Protein AF-A0A2U2XBK1-F1 (afdb_monomer)

Sequence (230 aa):
MILGFAFILTAQTPSQNNIWSMTGQYYDSDDGYIYSLPTQNPNIGYDGLPASNASNAMQDANGDLLFFIVDGEIYDKEGYMIGNLSWISSPTNEVKGTSEIAIIPQPGNCSVYYIVAAGSQDFLNTNYNRKPYLAKLDLSQYSDINASRKGKLIECVSIQSILPSNATPIEGQPIRQANVYIAASKLRNDNSRLVFITTPYRLYRFKVDNNGFPQAVARFHPKLSRDSIS

Secondary structure (DSSP, 8-state):
---------------S----EETTEEE-TTT--EEEPP---TTTB---PPPSS-EEEEE-TTS-EEEEEETTEEEETTSBEEEETTTTT-TT----S-S-EEEEEPTT-TTEEEEEE---SSTT-TTS-B--EEEEEEEEEEPSS-TTSEEEEEEEEEGGGGS-TTSPP-PPBSS--TT-EEEEPPPPTTS-EEEEEEETTEEEEEEEBTTBSPSP--------------

Nearest PDB structures (foldseek):
  1yrz-assembly2_B  TM=4.096E-01  e=9.719E-01  Halalkalibacterium halodurans C-125
  2jq5-assembly1_A  TM=5.241E-01  e=2.142E+00  Rhodopseudomonas palustris
  5zqs-assembly1_B  TM=2.798E-01  e=1.927E+00  Bacillus pumilus
  8ovx-assembly1_P  TM=2.647E-01  e=1.333E+00  Saccharomyces cerevisiae
  4r7k-assembly1_D  TM=2.884E-01  e=4.719E+00  Helicobacter pylori J99

Solvent-accessible surface area (backbone atoms only — not comparable to full-atom values): 13075 Å² total; per-residue (Å²): 138,84,86,80,83,80,82,80,79,79,80,79,71,88,83,62,81,74,65,51,58,51,77,47,29,33,44,32,66,80,83,68,47,79,41,71,52,49,54,38,61,67,92,61,18,37,69,62,70,60,47,90,43,28,58,42,60,43,55,53,99,78,45,47,64,55,31,36,34,45,51,46,36,28,23,34,58,66,8,40,42,18,40,48,64,29,64,69,66,41,93,58,23,35,38,49,82,26,78,36,58,41,81,43,73,34,32,97,36,97,46,34,33,36,38,39,28,40,27,22,37,27,61,89,42,59,87,37,55,26,47,44,31,39,30,35,36,29,53,80,38,59,6,88,78,27,74,93,38,54,22,19,65,78,45,57,45,51,49,65,78,39,42,43,93,86,42,80,77,78,76,49,40,65,84,57,65,73,58,43,49,72,48,69,50,67,82,40,96,84,50,28,26,48,36,36,42,35,44,89,86,48,65,46,55,36,64,29,24,70,91,33,80,56,70,36,68,80,80,69,83,82,79,76,72,90,80,84,87,127

Structure (mmCIF, N/CA/C/O backbone):
data_AF-A0A2U2XBK1-F1
#
_entry.id   AF-A0A2U2XBK1-F1
#
loop_
_atom_site.group_PDB
_atom_site.id
_atom_site.type_symbol
_atom_site.label_atom_id
_atom_site.label_alt_id
_atom_site.label_comp_id
_atom_site.label_asym_id
_atom_site.label_entity_id
_atom_site.label_seq_id
_atom_site.pdbx_PDB_ins_code
_atom_site.Cartn_x
_atom_site.Cartn_y
_atom_site.Cartn_z
_atom_site.occupancy
_atom_site.B_iso_or_equiv
_atom_site.auth_seq_id
_atom_site.auth_comp_id
_atom_site.auth_asym_id
_atom_site.auth_atom_id
_atom_site.pdbx_PDB_model_num
ATOM 1 N N . MET A 1 1 ? -41.151 -41.152 -11.017 1.00 48.16 1 MET A N 1
ATOM 2 C CA . MET A 1 1 ? -39.822 -41.104 -10.373 1.00 48.16 1 MET A CA 1
ATOM 3 C C . MET A 1 1 ? -39.050 -39.966 -11.026 1.00 48.16 1 MET A C 1
ATOM 5 O O . MET A 1 1 ? -38.631 -40.121 -12.162 1.00 48.16 1 MET A O 1
ATOM 9 N N . ILE A 1 2 ? -38.993 -38.795 -10.387 1.00 46.47 2 ILE A N 1
ATOM 10 C CA . ILE A 1 2 ? -38.290 -37.610 -10.907 1.00 46.47 2 ILE A CA 1
ATOM 11 C C . ILE A 1 2 ? -37.029 -37.453 -10.056 1.00 46.47 2 ILE A C 1
ATOM 13 O O . ILE A 1 2 ? -37.129 -37.213 -8.855 1.00 46.47 2 ILE A O 1
ATOM 17 N N . LEU A 1 3 ? -35.861 -37.663 -10.667 1.00 54.75 3 LEU A N 1
ATOM 18 C CA . LEU A 1 3 ? -34.562 -37.411 -10.048 1.00 54.75 3 LEU A CA 1
ATOM 19 C C . LEU A 1 3 ? -34.300 -35.900 -10.092 1.00 54.75 3 LEU A C 1
ATOM 21 O O . LEU A 1 3 ? -34.049 -35.343 -11.159 1.00 54.75 3 LEU A O 1
ATOM 25 N N . GLY A 1 4 ? -34.385 -35.234 -8.943 1.00 52.59 4 GLY A N 1
ATOM 26 C CA . GLY A 1 4 ? -33.933 -33.855 -8.787 1.00 52.59 4 GLY A CA 1
ATOM 27 C C . GLY A 1 4 ? -32.429 -33.827 -8.534 1.00 52.59 4 GLY A C 1
ATOM 28 O O . GLY A 1 4 ? -31.978 -34.263 -7.477 1.00 52.59 4 GLY A O 1
ATOM 29 N N . PHE A 1 5 ? -31.656 -33.329 -9.498 1.00 56.47 5 PHE A N 1
ATOM 30 C CA . PHE A 1 5 ? -30.234 -33.036 -9.321 1.00 56.47 5 PHE A CA 1
ATOM 31 C C . PHE A 1 5 ? -30.085 -31.756 -8.488 1.00 56.47 5 PHE A C 1
ATOM 33 O O . PHE A 1 5 ? -30.454 -30.670 -8.933 1.00 56.47 5 PHE A O 1
ATOM 40 N N . ALA A 1 6 ? -29.554 -31.885 -7.274 1.00 60.12 6 ALA A N 1
ATOM 41 C CA . ALA A 1 6 ? -29.193 -30.750 -6.435 1.00 60.12 6 ALA A CA 1
ATOM 42 C C . ALA A 1 6 ? -27.797 -30.245 -6.834 1.00 60.12 6 ALA A C 1
ATOM 44 O O . ALA A 1 6 ? -26.797 -30.923 -6.605 1.00 60.12 6 ALA A O 1
ATOM 45 N N . PHE A 1 7 ? -27.727 -29.053 -7.431 1.00 52.34 7 PHE A N 1
ATOM 46 C CA . PHE A 1 7 ? -26.471 -28.328 -7.613 1.00 52.34 7 PHE A CA 1
ATOM 47 C C . PHE A 1 7 ? -26.034 -27.748 -6.265 1.00 52.34 7 PHE A C 1
ATOM 49 O O . PHE A 1 7 ? -26.643 -26.811 -5.750 1.00 52.34 7 PHE A O 1
ATOM 56 N N . ILE A 1 8 ? -24.977 -28.312 -5.683 1.00 56.16 8 ILE A N 1
ATOM 57 C CA . ILE A 1 8 ? -24.306 -27.727 -4.523 1.00 56.16 8 ILE A CA 1
ATOM 58 C C . ILE A 1 8 ? -23.401 -26.609 -5.050 1.00 56.16 8 ILE A C 1
ATOM 60 O O . ILE A 1 8 ? -22.337 -26.878 -5.602 1.00 56.16 8 ILE A O 1
ATOM 64 N N . LEU A 1 9 ? -23.825 -25.350 -4.901 1.00 47.62 9 LEU A N 1
ATOM 65 C CA . LEU A 1 9 ? -22.930 -24.204 -5.058 1.00 47.62 9 LEU A CA 1
ATOM 66 C C . LEU A 1 9 ? -21.976 -24.171 -3.862 1.00 47.62 9 LEU A C 1
ATOM 68 O O . LEU A 1 9 ? -22.356 -23.785 -2.756 1.00 47.62 9 LEU A O 1
ATOM 72 N N . THR A 1 10 ? -20.724 -24.560 -4.077 1.00 49.97 10 THR A N 1
ATOM 73 C CA . THR A 1 10 ? -19.652 -24.283 -3.123 1.00 49.97 10 THR A CA 1
ATOM 74 C C . THR A 1 10 ? -19.326 -22.797 -3.196 1.00 49.97 10 THR A C 1
ATOM 76 O O . THR A 1 10 ? -18.583 -22.355 -4.070 1.00 49.97 10 THR A O 1
ATOM 79 N N . ALA A 1 11 ? -19.903 -22.009 -2.290 1.00 46.59 11 ALA A N 1
ATOM 80 C CA . ALA A 1 11 ? -19.457 -20.644 -2.061 1.00 46.59 11 ALA A CA 1
ATOM 81 C C . ALA A 1 11 ? -18.040 -20.704 -1.474 1.00 46.59 11 ALA A C 1
ATOM 83 O O . ALA A 1 11 ? -17.863 -20.936 -0.277 1.00 46.59 11 ALA A O 1
ATOM 84 N N . GLN A 1 12 ? -17.024 -20.536 -2.319 1.00 49.00 12 GLN A N 1
ATOM 85 C CA . GLN A 1 12 ? -15.672 -20.276 -1.846 1.00 49.00 12 GLN A CA 1
ATOM 86 C C . GLN A 1 12 ? -15.697 -18.912 -1.163 1.00 49.00 12 GLN A C 1
ATOM 88 O O . GLN A 1 12 ? -15.784 -17.873 -1.809 1.00 49.00 12 GLN A O 1
ATOM 93 N N . THR A 1 13 ? -15.708 -18.900 0.166 1.00 46.88 13 THR A N 1
ATOM 94 C CA . THR A 1 13 ? -15.497 -17.663 0.911 1.00 46.88 13 THR A CA 1
ATOM 95 C C . THR A 1 13 ? -14.010 -17.323 0.803 1.00 46.88 13 THR A C 1
ATOM 97 O O . THR A 1 13 ? -13.212 -18.102 1.335 1.00 46.88 13 THR A O 1
ATOM 100 N N . PRO A 1 14 ? -13.599 -16.207 0.172 1.00 54.84 14 PRO A N 1
ATOM 101 C CA . PRO A 1 14 ? -12.199 -15.800 0.172 1.00 54.84 14 PRO A CA 1
ATOM 102 C C . PRO A 1 14 ? -11.839 -15.385 1.604 1.00 54.84 14 PRO A C 1
ATOM 104 O O . PRO A 1 14 ? -12.137 -14.281 2.059 1.00 54.84 14 PRO A O 1
ATOM 107 N N . SER A 1 15 ? -11.323 -16.337 2.384 1.00 46.09 15 SER A N 1
ATOM 108 C CA . SER A 1 15 ? -11.143 -16.182 3.832 1.00 46.09 15 SER A CA 1
ATOM 109 C C . SER A 1 15 ? -9.722 -15.781 4.227 1.00 46.09 15 SER A C 1
ATOM 111 O O . SER A 1 15 ? -9.474 -15.581 5.417 1.00 46.09 15 SER A O 1
ATOM 113 N N . GLN A 1 16 ? -8.796 -15.629 3.284 1.00 55.38 16 GLN A N 1
ATOM 114 C CA . GLN A 1 16 ? -7.436 -15.171 3.560 1.00 55.38 16 GLN A CA 1
ATOM 115 C C . GLN A 1 16 ? -6.989 -14.169 2.501 1.00 55.38 16 GLN A C 1
ATOM 117 O O . GLN A 1 16 ? -7.580 -14.101 1.426 1.00 55.38 16 GLN A O 1
ATOM 122 N N . ASN A 1 17 ? -5.991 -13.352 2.845 1.00 58.88 17 ASN A N 1
ATOM 123 C CA . ASN A 1 17 ? -5.287 -12.542 1.860 1.00 58.88 17 ASN A CA 1
ATOM 124 C C . ASN A 1 17 ? -4.744 -13.530 0.819 1.00 58.88 17 ASN A C 1
ATOM 126 O O . ASN A 1 17 ? -3.915 -14.363 1.178 1.00 58.88 17 ASN A O 1
ATOM 130 N N . ASN A 1 18 ? -5.260 -13.506 -0.411 1.00 64.69 18 ASN A N 1
ATOM 131 C CA . ASN A 1 18 ? -4.857 -14.438 -1.473 1.00 64.69 18 ASN A CA 1
ATOM 132 C C . ASN A 1 18 ? -3.421 -14.188 -1.954 1.00 64.69 18 ASN A C 1
ATOM 134 O O . ASN A 1 18 ? -2.921 -14.909 -2.804 1.00 64.69 18 ASN A O 1
ATOM 138 N N . ILE A 1 19 ? -2.760 -13.190 -1.370 1.00 70.00 19 ILE A N 1
ATOM 139 C CA . ILE A 1 19 ? -1.504 -12.645 -1.841 1.00 70.00 19 ILE A CA 1
ATOM 140 C C . ILE A 1 19 ? -0.417 -12.938 -0.826 1.00 70.00 19 ILE A C 1
ATOM 142 O O . ILE A 1 19 ? -0.429 -12.413 0.294 1.00 70.00 19 ILE A O 1
ATOM 146 N N . TRP A 1 20 ? 0.555 -13.731 -1.257 1.00 76.56 20 TRP A N 1
ATOM 147 C CA . TRP A 1 20 ? 1.873 -13.796 -0.645 1.00 76.56 20 TRP A CA 1
ATOM 148 C C . TRP A 1 20 ? 2.876 -13.201 -1.630 1.00 76.56 20 TRP A C 1
ATOM 150 O O . TRP A 1 20 ? 3.221 -13.821 -2.632 1.00 76.56 20 TRP A O 1
ATOM 160 N N . SER A 1 21 ? 3.349 -11.987 -1.356 1.00 79.00 21 SER A N 1
ATOM 161 C CA . SER A 1 21 ? 4.498 -11.419 -2.060 1.00 79.00 21 SER A CA 1
ATOM 162 C C . SER A 1 21 ? 5.779 -11.748 -1.305 1.00 79.00 21 SER A C 1
ATOM 164 O O . SER A 1 21 ? 5.847 -11.597 -0.084 1.00 79.00 21 SER A O 1
ATOM 166 N N . MET A 1 22 ? 6.802 -12.154 -2.040 1.00 82.56 22 MET A N 1
ATOM 167 C CA . MET A 1 22 ? 8.163 -12.337 -1.554 1.00 82.56 22 MET A CA 1
ATOM 168 C C . MET A 1 22 ? 9.067 -11.310 -2.229 1.00 82.56 22 MET A C 1
ATOM 170 O O . MET A 1 22 ? 8.701 -10.655 -3.203 1.00 82.56 22 MET A O 1
ATOM 174 N N . THR A 1 23 ? 10.281 -11.160 -1.725 1.00 82.12 23 THR A N 1
ATOM 175 C CA . THR A 1 23 ? 11.228 -10.221 -2.312 1.00 82.12 23 THR A CA 1
ATOM 176 C C . THR A 1 23 ? 11.542 -10.606 -3.765 1.00 82.12 23 THR A C 1
ATOM 178 O O . THR A 1 23 ? 12.189 -11.619 -4.013 1.00 82.12 23 THR A O 1
ATOM 181 N N . GLY A 1 24 ? 11.078 -9.801 -4.727 1.00 83.56 24 GLY A N 1
ATOM 182 C CA . GLY A 1 24 ? 11.258 -10.054 -6.162 1.00 83.56 24 GLY A CA 1
ATOM 183 C C . GLY A 1 24 ? 10.284 -11.067 -6.778 1.00 83.56 24 GLY A C 1
ATOM 184 O O . GLY A 1 24 ? 10.398 -11.359 -7.970 1.00 83.56 24 GLY A O 1
ATOM 185 N N . GLN A 1 25 ? 9.339 -11.609 -6.005 1.00 88.50 25 GLN A N 1
ATOM 186 C CA . GLN A 1 25 ? 8.425 -12.663 -6.449 1.00 88.50 25 GLN A CA 1
ATOM 187 C C . GLN A 1 25 ? 7.019 -12.496 -5.862 1.00 88.50 25 GLN A C 1
ATOM 189 O O . GLN A 1 25 ? 6.821 -11.828 -4.851 1.00 88.50 25 GLN A O 1
ATOM 194 N N . TYR A 1 26 ? 6.028 -13.154 -6.447 1.00 87.25 26 TYR A N 1
ATOM 195 C CA . TYR A 1 26 ? 4.696 -13.268 -5.863 1.00 87.25 26 TYR A CA 1
ATOM 196 C C . TYR A 1 26 ? 4.110 -14.656 -6.116 1.00 87.25 26 TYR A C 1
ATOM 198 O O . TYR A 1 26 ? 4.470 -15.329 -7.079 1.00 87.25 26 TYR A O 1
ATOM 206 N N . TYR A 1 27 ? 3.260 -15.102 -5.199 1.00 85.62 27 TYR A N 1
ATOM 207 C CA . TYR A 1 27 ? 2.495 -16.332 -5.330 1.00 85.62 27 TYR A CA 1
ATOM 208 C C . TYR A 1 27 ? 1.190 -16.049 -6.073 1.00 85.62 27 TYR A C 1
ATOM 210 O O . TYR A 1 27 ? 0.447 -15.144 -5.686 1.00 85.62 27 TYR A O 1
ATOM 218 N N . ASP A 1 28 ? 0.918 -16.824 -7.114 1.00 82.38 28 ASP A N 1
ATOM 219 C CA . ASP A 1 28 ? -0.368 -16.839 -7.795 1.00 82.38 28 ASP A CA 1
ATOM 220 C C . ASP A 1 28 ? -1.202 -18.002 -7.247 1.00 82.38 28 ASP A C 1
ATOM 222 O O . ASP A 1 28 ? -0.804 -19.169 -7.283 1.00 82.38 28 ASP A O 1
ATOM 226 N N . SER A 1 29 ? -2.347 -17.668 -6.654 1.00 77.62 29 SER A N 1
ATOM 227 C CA . SER A 1 29 ? -3.227 -18.657 -6.040 1.00 77.62 29 SER A CA 1
ATOM 228 C C . SER A 1 29 ? -3.997 -19.495 -7.051 1.00 77.62 29 SER A C 1
ATOM 230 O O . SER A 1 29 ? -4.465 -20.576 -6.687 1.00 77.62 29 SER A O 1
ATOM 232 N N . ASP A 1 30 ? -4.159 -19.005 -8.278 1.00 78.38 30 ASP A N 1
ATOM 233 C CA . ASP A 1 30 ? -5.049 -19.619 -9.261 1.00 78.38 30 ASP A CA 1
ATOM 234 C C . ASP A 1 30 ? -4.398 -20.842 -9.907 1.00 78.38 30 ASP A C 1
ATOM 236 O O . ASP A 1 30 ? -5.069 -21.845 -10.168 1.00 78.38 30 ASP A O 1
ATOM 240 N N . ASP A 1 31 ? -3.079 -20.805 -10.082 1.00 83.44 31 ASP A N 1
ATOM 241 C CA . ASP A 1 31 ? -2.293 -21.927 -10.590 1.00 83.44 31 ASP A CA 1
ATOM 242 C C . ASP A 1 31 ? -1.349 -22.554 -9.548 1.00 83.44 31 ASP A C 1
ATOM 244 O O . ASP A 1 31 ? -0.870 -23.675 -9.740 1.00 83.44 31 ASP A O 1
ATOM 248 N N . GLY A 1 32 ? -1.132 -21.882 -8.414 1.00 83.50 32 GLY A N 1
ATOM 249 C CA . GLY A 1 32 ? -0.300 -22.354 -7.316 1.00 83.50 32 GLY A CA 1
ATOM 250 C C . GLY A 1 32 ? 1.205 -22.200 -7.545 1.00 83.50 32 GLY A C 1
ATOM 251 O O . GLY A 1 32 ? 1.982 -22.875 -6.859 1.00 83.50 32 GLY A O 1
ATOM 252 N N . TYR A 1 33 ? 1.633 -21.348 -8.478 1.00 87.38 33 TYR A N 1
ATOM 253 C CA . TYR A 1 33 ? 3.041 -21.115 -8.794 1.00 87.38 33 TYR A CA 1
ATOM 254 C C . TYR A 1 33 ? 3.583 -19.803 -8.205 1.00 87.38 33 TYR A C 1
ATOM 256 O O . TYR A 1 33 ? 2.861 -18.910 -7.768 1.00 87.38 33 TYR A O 1
ATOM 264 N N . ILE A 1 34 ? 4.915 -19.712 -8.153 1.00 88.25 34 ILE A N 1
ATOM 265 C CA . ILE A 1 34 ? 5.639 -18.501 -7.757 1.00 88.25 34 ILE A CA 1
ATOM 266 C C . ILE A 1 34 ? 6.188 -17.851 -9.023 1.00 88.25 34 ILE A C 1
ATOM 268 O O . ILE A 1 34 ? 6.967 -18.467 -9.753 1.00 88.25 34 ILE A O 1
ATOM 272 N N . TYR A 1 35 ? 5.831 -16.591 -9.238 1.00 88.38 35 TYR A N 1
ATOM 273 C CA . TYR A 1 35 ? 6.252 -15.792 -10.380 1.00 88.38 35 TYR A CA 1
ATOM 274 C C . TYR A 1 35 ? 7.240 -14.709 -9.964 1.00 88.38 35 TYR A C 1
ATOM 276 O O . TYR A 1 35 ? 7.152 -14.147 -8.872 1.00 88.38 35 TYR A O 1
ATOM 284 N N . SER A 1 36 ? 8.186 -14.388 -10.846 1.00 92.75 36 SER A N 1
ATOM 285 C CA . SER A 1 36 ? 9.018 -13.193 -10.694 1.00 92.75 36 SER A CA 1
ATOM 286 C C . SER A 1 36 ? 8.184 -11.932 -10.896 1.00 92.75 36 SER A C 1
ATOM 288 O O . SER A 1 36 ? 7.288 -11.901 -11.741 1.00 92.75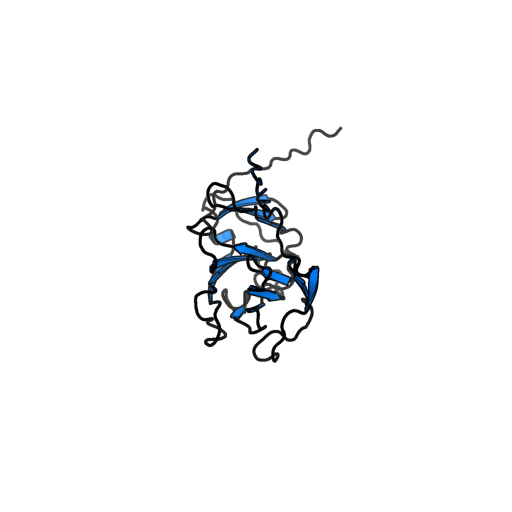 36 SER A O 1
ATOM 290 N N . LEU A 1 37 ? 8.506 -10.878 -10.146 1.00 93.56 37 LEU A N 1
ATOM 291 C CA . LEU A 1 37 ? 7.922 -9.564 -10.393 1.00 93.56 37 LEU A CA 1
ATOM 292 C C . LEU A 1 37 ? 8.321 -9.068 -11.799 1.00 93.56 37 LEU A C 1
ATOM 294 O O . LEU A 1 37 ? 9.484 -9.224 -12.184 1.00 93.56 37 LEU A O 1
ATOM 298 N N . PRO A 1 38 ? 7.384 -8.480 -12.562 1.00 95.25 38 PRO A N 1
ATOM 299 C CA . PRO A 1 38 ? 7.645 -7.961 -13.902 1.00 95.25 38 PRO A CA 1
ATOM 300 C C . PRO A 1 38 ? 8.753 -6.910 -13.902 1.00 95.25 38 PRO A C 1
ATOM 302 O O . PRO A 1 38 ? 8.723 -5.969 -13.110 1.00 95.25 38 PRO A O 1
ATOM 305 N N . THR A 1 39 ? 9.722 -7.064 -14.801 1.00 95.38 39 THR A N 1
ATOM 306 C CA . THR A 1 39 ? 10.845 -6.135 -14.943 1.00 95.38 39 THR A CA 1
ATOM 307 C C . THR A 1 39 ? 10.697 -5.269 -16.186 1.00 95.38 39 THR A C 1
ATOM 309 O O . THR A 1 39 ? 10.096 -5.657 -17.189 1.00 95.38 39 THR A O 1
ATOM 312 N N . GLN A 1 40 ? 11.271 -4.077 -16.118 1.00 93.62 40 GLN A N 1
ATOM 313 C CA . GLN A 1 40 ? 11.394 -3.133 -17.218 1.00 93.62 40 GLN A CA 1
ATOM 314 C C . GLN A 1 40 ? 12.830 -2.612 -17.285 1.00 93.62 40 GLN A C 1
ATOM 316 O O . GLN A 1 40 ? 13.693 -2.965 -16.482 1.00 93.62 40 GLN A O 1
ATOM 321 N N . ASN A 1 41 ? 13.111 -1.763 -18.274 1.00 84.44 41 ASN A N 1
ATOM 322 C CA . ASN A 1 41 ? 14.373 -1.034 -18.291 1.00 84.44 41 ASN A CA 1
ATOM 323 C C . ASN A 1 41 ? 14.492 -0.194 -16.993 1.00 84.44 41 ASN A C 1
ATOM 325 O O . ASN A 1 41 ? 13.551 0.550 -16.700 1.00 84.44 41 ASN A O 1
ATOM 329 N N . PRO A 1 42 ? 15.627 -0.247 -16.264 1.00 78.75 42 PRO A N 1
ATOM 330 C CA . PRO A 1 42 ? 15.804 0.446 -14.980 1.00 78.75 42 PRO A CA 1
ATOM 331 C C . PRO A 1 42 ? 15.535 1.957 -15.023 1.00 78.75 42 PRO A C 1
ATOM 333 O O . PRO A 1 42 ? 15.237 2.573 -14.009 1.00 78.75 42 PRO A O 1
ATOM 336 N N . ASN A 1 43 ? 15.623 2.579 -16.202 1.00 82.00 43 ASN A N 1
ATOM 337 C CA . ASN A 1 43 ? 15.342 4.007 -16.361 1.00 82.00 43 ASN A CA 1
ATOM 338 C C . ASN A 1 43 ? 13.844 4.354 -16.301 1.00 82.00 43 ASN A C 1
ATOM 340 O O . ASN A 1 43 ? 13.502 5.528 -16.180 1.00 82.00 43 ASN A O 1
ATOM 344 N N . ILE A 1 44 ? 12.953 3.372 -16.470 1.00 85.06 44 ILE A N 1
ATOM 345 C CA . ILE A 1 44 ? 11.499 3.582 -16.602 1.00 85.06 44 ILE A CA 1
ATOM 346 C C . ILE A 1 44 ? 10.663 2.637 -15.725 1.00 85.06 44 ILE A C 1
ATOM 348 O O . ILE A 1 44 ? 9.433 2.739 -15.712 1.00 85.06 44 ILE A O 1
ATOM 352 N N . GLY A 1 45 ? 11.297 1.706 -15.012 1.00 92.69 45 GLY A N 1
ATOM 353 C CA . GLY A 1 45 ? 10.603 0.709 -14.212 1.00 92.69 45 GLY A CA 1
ATOM 354 C C . GLY A 1 45 ? 11.540 -0.203 -13.427 1.00 92.69 45 GLY A C 1
ATOM 355 O O . GLY A 1 45 ? 12.729 0.073 -13.300 1.00 92.69 45 GLY A O 1
ATOM 356 N N . TYR A 1 46 ? 10.970 -1.270 -12.878 1.00 94.94 46 TYR A N 1
ATOM 357 C CA . TYR A 1 46 ? 11.630 -2.153 -11.926 1.00 94.94 46 TYR A CA 1
ATOM 358 C C . TYR A 1 46 ? 12.723 -2.991 -12.591 1.00 94.94 46 TYR A C 1
ATOM 360 O O . TYR A 1 46 ? 12.495 -3.628 -13.619 1.00 94.94 46 TYR A O 1
ATOM 368 N N . ASP A 1 47 ? 13.902 -3.034 -11.984 1.00 93.38 47 ASP A N 1
ATOM 369 C CA . ASP A 1 47 ? 15.094 -3.686 -12.532 1.00 93.38 47 ASP A CA 1
ATOM 370 C C . ASP A 1 47 ? 15.249 -5.161 -12.120 1.00 93.38 47 ASP A C 1
ATOM 372 O O . ASP A 1 47 ? 16.179 -5.839 -12.561 1.00 93.38 47 ASP A O 1
ATOM 376 N N . GLY A 1 48 ? 14.327 -5.679 -11.302 1.00 92.44 48 GLY A N 1
ATOM 377 C CA . GLY A 1 48 ? 14.365 -7.052 -10.800 1.00 92.44 48 GLY A CA 1
ATOM 378 C C . GLY A 1 48 ? 15.182 -7.231 -9.522 1.00 92.44 48 GLY A C 1
ATOM 379 O O . GLY A 1 48 ? 15.290 -8.364 -9.044 1.00 92.44 48 GLY A O 1
ATOM 380 N N . LEU A 1 49 ? 15.754 -6.163 -8.956 1.00 89.25 49 LEU A N 1
ATOM 381 C CA . LEU A 1 49 ? 16.560 -6.270 -7.747 1.00 89.25 49 LEU A CA 1
ATOM 382 C C . LEU A 1 49 ? 15.696 -6.514 -6.507 1.00 89.25 49 LEU A C 1
ATOM 384 O O . LEU A 1 49 ? 14.694 -5.835 -6.298 1.00 89.25 49 LEU A O 1
ATOM 388 N N . PRO A 1 50 ? 16.102 -7.446 -5.630 1.00 88.31 50 PRO A N 1
ATOM 389 C CA . PRO A 1 50 ? 15.368 -7.700 -4.405 1.00 88.31 50 PRO A CA 1
ATOM 390 C C . PRO A 1 50 ? 15.279 -6.436 -3.540 1.00 88.31 50 PRO A C 1
ATOM 392 O O . PRO A 1 50 ? 16.266 -5.722 -3.365 1.00 88.31 50 PRO A O 1
ATOM 395 N N . ALA A 1 51 ? 14.106 -6.208 -2.945 1.00 88.00 51 ALA A N 1
ATOM 396 C CA . ALA A 1 51 ? 13.905 -5.165 -1.946 1.00 88.00 51 ALA A CA 1
ATOM 397 C C . ALA A 1 51 ? 14.949 -5.268 -0.828 1.00 88.00 51 ALA A C 1
ATOM 399 O O . ALA A 1 51 ? 15.136 -6.328 -0.223 1.00 88.00 51 ALA A O 1
ATOM 400 N N . SER A 1 52 ? 15.591 -4.147 -0.522 1.00 83.56 52 SER A N 1
ATOM 401 C CA . SER A 1 52 ? 16.540 -4.033 0.583 1.00 83.56 52 SER A CA 1
ATOM 402 C C . SER A 1 52 ? 15.842 -3.874 1.934 1.00 83.56 52 SER A C 1
ATOM 404 O O . SER A 1 52 ? 16.451 -4.147 2.968 1.00 83.56 52 SER A O 1
ATOM 406 N N . ASN A 1 53 ? 14.585 -3.414 1.946 1.00 81.56 53 ASN A N 1
ATOM 407 C CA . ASN A 1 53 ? 13.864 -3.070 3.170 1.00 81.56 53 ASN A CA 1
ATOM 408 C C . ASN A 1 53 ? 12.479 -3.717 3.231 1.00 81.56 53 ASN A C 1
ATOM 410 O O . ASN A 1 53 ? 12.245 -4.576 4.078 1.00 81.56 53 ASN A O 1
ATOM 414 N N . ALA A 1 54 ? 11.568 -3.313 2.345 1.00 86.19 54 ALA A N 1
ATOM 415 C CA . ALA A 1 54 ? 10.190 -3.787 2.354 1.00 86.19 54 ALA A CA 1
ATOM 416 C C . ALA A 1 54 ? 9.650 -3.922 0.936 1.00 86.19 54 ALA A C 1
ATOM 418 O O . ALA A 1 54 ? 9.940 -3.116 0.050 1.00 86.19 54 ALA A O 1
ATOM 419 N N . SER A 1 55 ? 8.815 -4.936 0.746 1.00 91.44 55 SER A N 1
ATOM 420 C CA . SER A 1 55 ? 8.027 -5.103 -0.466 1.00 91.44 55 SER A CA 1
ATOM 421 C C . SER A 1 55 ? 6.631 -5.593 -0.124 1.00 91.44 55 SER A C 1
ATOM 423 O O . SER A 1 55 ? 6.416 -6.205 0.924 1.00 91.44 55 SER A O 1
ATOM 425 N N . ASN A 1 56 ? 5.674 -5.275 -0.987 1.00 93.44 56 ASN A N 1
ATOM 426 C CA . ASN A 1 56 ? 4.333 -5.846 -0.949 1.00 93.44 56 ASN A CA 1
ATOM 427 C C . ASN A 1 56 ? 3.720 -5.791 -2.356 1.00 93.44 56 ASN A C 1
ATOM 429 O O . ASN A 1 56 ? 4.124 -4.959 -3.168 1.00 93.44 56 ASN A O 1
ATOM 433 N N . ALA A 1 57 ? 2.742 -6.638 -2.650 1.00 95.06 57 ALA A N 1
ATOM 434 C CA . ALA A 1 57 ? 2.022 -6.634 -3.919 1.00 95.06 57 ALA A CA 1
ATOM 435 C C . ALA A 1 57 ? 0.508 -6.695 -3.704 1.00 95.06 57 ALA A C 1
ATOM 437 O O . ALA A 1 57 ? 0.028 -7.096 -2.644 1.00 95.06 57 ALA A O 1
ATOM 438 N N . MET A 1 58 ? -0.244 -6.282 -4.720 1.00 94.62 58 MET A N 1
ATOM 439 C CA . MET A 1 58 ? -1.696 -6.409 -4.759 1.00 94.62 58 MET A CA 1
ATOM 440 C C . MET A 1 58 ? -2.116 -7.141 -6.030 1.00 94.62 58 MET A C 1
ATOM 442 O O . MET A 1 58 ? -1.651 -6.806 -7.115 1.00 94.62 58 MET A O 1
ATOM 446 N N . GLN A 1 59 ? -3.035 -8.087 -5.886 1.00 92.56 59 GLN A N 1
ATOM 447 C CA . GLN A 1 59 ? -3.678 -8.852 -6.944 1.00 92.56 59 GLN A CA 1
ATOM 448 C C . GLN A 1 59 ? -5.174 -8.538 -6.947 1.00 92.56 59 GLN A C 1
ATOM 450 O O . GLN A 1 59 ? -5.717 -8.009 -5.967 1.00 92.56 59 GLN A O 1
ATOM 455 N N . ASP A 1 60 ? -5.847 -8.836 -8.048 1.00 90.75 60 ASP A N 1
ATOM 456 C CA . ASP A 1 60 ? -7.297 -8.784 -8.117 1.00 90.75 60 ASP A CA 1
ATOM 457 C C . ASP A 1 60 ? -7.948 -10.078 -7.591 1.00 90.75 60 ASP A C 1
ATOM 459 O O . ASP A 1 60 ? -7.334 -10.885 -6.886 1.00 90.75 60 ASP A O 1
ATOM 463 N N . ALA A 1 61 ? -9.249 -10.228 -7.849 1.00 85.88 61 ALA A N 1
ATOM 464 C CA . ALA A 1 61 ? -10.018 -11.382 -7.395 1.00 85.88 61 ALA A CA 1
ATOM 465 C C . ALA A 1 61 ? -9.680 -12.687 -8.142 1.00 85.88 61 ALA A C 1
ATOM 467 O O . ALA A 1 61 ? -10.045 -13.746 -7.641 1.00 85.88 61 ALA A O 1
ATOM 468 N N . ASN A 1 62 ? -9.010 -12.599 -9.293 1.00 85.75 62 ASN A N 1
ATOM 469 C CA . ASN A 1 62 ? -8.553 -13.715 -10.124 1.00 85.75 62 ASN A CA 1
ATOM 470 C C . ASN A 1 62 ? -7.045 -13.975 -9.942 1.00 85.75 62 ASN A C 1
ATOM 472 O O . ASN A 1 62 ? -6.406 -14.525 -10.825 1.00 85.75 62 ASN A O 1
ATOM 476 N N . GLY A 1 63 ? -6.426 -13.450 -8.878 1.00 85.25 63 GLY A N 1
ATOM 477 C CA . GLY A 1 63 ? -4.983 -13.608 -8.671 1.00 85.25 63 GLY A CA 1
ATOM 478 C C . GLY A 1 63 ? -4.101 -12.774 -9.613 1.00 85.25 63 GLY A C 1
ATOM 479 O O . GLY A 1 63 ? -2.884 -12.743 -9.424 1.00 85.25 63 GLY A O 1
ATOM 480 N N . ASP A 1 64 ? -4.670 -12.008 -10.549 1.00 88.94 64 ASP A N 1
ATOM 481 C CA . ASP A 1 64 ? -3.883 -11.193 -11.473 1.00 88.94 64 ASP A CA 1
ATOM 482 C C . ASP A 1 64 ? -3.197 -10.047 -10.722 1.00 88.94 64 ASP A C 1
ATOM 484 O O . ASP A 1 64 ? -3.841 -9.272 -10.007 1.00 88.94 64 ASP A O 1
ATOM 488 N N . LEU A 1 65 ? -1.885 -9.890 -10.916 1.00 93.81 65 LEU A N 1
ATOM 489 C CA . LEU A 1 65 ? -1.127 -8.771 -10.356 1.00 93.81 65 LEU A CA 1
ATOM 490 C C . LEU A 1 65 ? -1.724 -7.433 -10.824 1.00 93.81 65 LEU A C 1
ATOM 492 O O . LEU A 1 65 ? -1.926 -7.200 -12.016 1.00 93.81 65 LEU A O 1
ATOM 496 N N . LEU A 1 66 ? -1.968 -6.525 -9.880 1.00 96.12 66 LEU A N 1
ATOM 497 C CA . LEU A 1 66 ? -2.424 -5.160 -10.144 1.00 96.12 66 LEU A CA 1
ATOM 498 C C . LEU A 1 66 ? -1.267 -4.168 -10.090 1.00 96.12 66 LEU A C 1
ATOM 500 O O . LEU A 1 66 ? -1.097 -3.349 -10.993 1.00 96.12 66 LEU A O 1
ATOM 504 N N . PHE A 1 67 ? -0.492 -4.232 -9.011 1.00 97.69 67 PHE A N 1
ATOM 505 C CA . PHE A 1 67 ? 0.695 -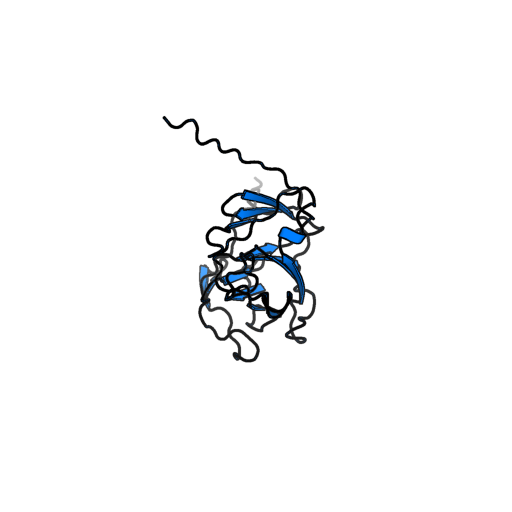3.417 -8.788 1.00 97.69 67 PHE A CA 1
ATOM 506 C C . PHE A 1 67 ? 1.537 -4.027 -7.666 1.00 97.69 67 PHE A C 1
ATOM 508 O O . PHE A 1 67 ? 1.065 -4.860 -6.885 1.00 97.69 67 PHE A O 1
ATOM 515 N N . PHE A 1 68 ? 2.777 -3.574 -7.552 1.00 96.81 68 PHE A N 1
ATOM 516 C CA . PHE A 1 68 ? 3.675 -3.967 -6.479 1.00 96.81 68 PHE A CA 1
ATOM 517 C C . PHE A 1 68 ? 4.521 -2.792 -6.004 1.00 96.81 68 PHE A C 1
ATOM 519 O O . PHE A 1 68 ? 4.617 -1.755 -6.659 1.00 96.81 68 PHE A O 1
ATOM 526 N N . ILE A 1 69 ? 5.083 -2.940 -4.811 1.00 94.06 69 ILE A N 1
ATOM 527 C CA . ILE A 1 69 ? 5.886 -1.926 -4.144 1.00 94.06 69 ILE A CA 1
ATOM 528 C C . ILE A 1 69 ? 7.213 -2.558 -3.749 1.00 94.06 69 ILE A C 1
ATOM 530 O O . ILE A 1 69 ? 7.223 -3.598 -3.089 1.00 94.06 69 ILE A O 1
ATOM 534 N N . VAL A 1 70 ? 8.315 -1.910 -4.112 1.00 91.69 70 VAL A N 1
ATOM 535 C CA . VAL A 1 70 ? 9.673 -2.285 -3.704 1.00 91.69 70 VAL A CA 1
ATOM 536 C C . VAL A 1 70 ? 10.359 -1.043 -3.159 1.00 91.69 70 VAL A C 1
ATOM 538 O O . VAL A 1 70 ? 10.476 -0.045 -3.857 1.00 91.69 70 VAL A O 1
ATOM 541 N N . ASP A 1 71 ? 10.751 -1.078 -1.884 1.00 87.25 71 ASP A N 1
ATOM 542 C CA . ASP A 1 71 ? 11.480 0.010 -1.215 1.00 87.25 71 ASP A CA 1
ATOM 543 C C . ASP A 1 71 ? 10.838 1.405 -1.373 1.00 87.25 71 ASP A C 1
ATOM 545 O O . ASP A 1 71 ? 11.513 2.431 -1.445 1.00 87.25 71 ASP A O 1
ATOM 549 N N . GLY A 1 72 ? 9.502 1.439 -1.388 1.00 87.44 72 GLY A N 1
ATOM 550 C CA . GLY A 1 72 ? 8.703 2.662 -1.499 1.00 87.44 72 GLY A CA 1
ATOM 551 C C . GLY A 1 72 ? 8.412 3.112 -2.932 1.00 87.44 72 GLY A C 1
ATOM 552 O O . GLY A 1 72 ? 7.610 4.027 -3.128 1.00 87.44 72 GLY A O 1
ATOM 553 N N . GLU A 1 73 ? 8.989 2.460 -3.933 1.00 91.31 73 GLU A N 1
ATOM 554 C CA . GLU A 1 73 ? 8.662 2.663 -5.341 1.00 91.31 73 GLU A CA 1
ATOM 555 C C . GLU A 1 73 ? 7.490 1.771 -5.731 1.00 91.31 73 GLU A C 1
ATOM 557 O O . GLU A 1 73 ? 7.444 0.598 -5.368 1.00 91.31 73 GLU A O 1
ATOM 562 N N . ILE A 1 74 ? 6.516 2.343 -6.433 1.00 94.88 74 ILE A N 1
ATOM 563 C CA . ILE A 1 74 ? 5.274 1.681 -6.822 1.00 94.88 74 ILE A CA 1
ATOM 564 C C . ILE A 1 74 ? 5.333 1.424 -8.320 1.00 94.88 74 ILE A C 1
ATOM 566 O O . ILE A 1 74 ? 5.479 2.361 -9.112 1.00 94.88 74 ILE A O 1
ATOM 570 N N . TYR A 1 75 ? 5.157 0.166 -8.689 1.00 97.50 75 TYR A N 1
ATOM 571 C CA . TYR A 1 75 ? 5.204 -0.323 -10.055 1.00 97.50 75 TYR A CA 1
ATOM 572 C C . TYR A 1 75 ? 3.863 -0.930 -10.435 1.00 97.50 75 TYR A C 1
ATOM 574 O O . TYR A 1 75 ? 3.234 -1.609 -9.623 1.00 97.50 75 TYR A O 1
ATOM 582 N N . ASP A 1 76 ? 3.412 -0.695 -11.660 1.00 98.06 76 ASP A N 1
ATOM 583 C CA . ASP A 1 76 ? 2.244 -1.399 -12.180 1.00 98.06 76 ASP A CA 1
ATOM 584 C C . ASP A 1 76 ? 2.552 -2.872 -12.489 1.00 98.06 76 ASP A C 1
ATOM 586 O O . ASP A 1 76 ? 3.684 -3.340 -12.370 1.00 98.06 76 ASP A O 1
ATOM 590 N N . LYS A 1 77 ? 1.525 -3.622 -12.888 1.00 96.81 77 LYS A N 1
ATOM 591 C CA . LYS A 1 77 ? 1.630 -5.050 -13.211 1.00 96.81 77 LYS A CA 1
ATOM 592 C C . LYS A 1 77 ? 2.524 -5.389 -14.408 1.00 96.81 77 LYS A C 1
ATOM 594 O O . LYS A 1 77 ? 2.745 -6.562 -14.670 1.00 96.81 77 LYS A O 1
ATOM 599 N N . GLU A 1 78 ? 3.005 -4.410 -15.166 1.00 97.12 78 GLU A N 1
ATOM 600 C CA . GLU A 1 78 ? 3.982 -4.614 -16.234 1.00 97.12 78 GLU A CA 1
ATOM 601 C C . GLU A 1 78 ? 5.390 -4.188 -15.793 1.00 97.12 78 GLU A C 1
ATOM 603 O O . GLU A 1 78 ? 6.345 -4.395 -16.536 1.00 97.12 78 GLU A O 1
ATOM 608 N N . GLY A 1 79 ? 5.538 -3.643 -14.583 1.00 97.19 79 GLY A N 1
ATOM 609 C CA . GLY A 1 79 ? 6.811 -3.241 -13.993 1.00 97.19 79 GLY A CA 1
ATOM 610 C C . GLY A 1 79 ? 7.194 -1.788 -14.263 1.00 97.19 79 GLY A C 1
ATOM 611 O O . GLY A 1 79 ? 8.318 -1.402 -13.948 1.00 97.19 79 GLY A O 1
ATOM 612 N N . TYR A 1 80 ? 6.312 -0.958 -14.833 1.00 97.69 80 TYR A N 1
ATOM 613 C CA . TYR A 1 80 ? 6.592 0.472 -15.003 1.00 97.69 80 TYR A CA 1
ATOM 614 C C . TYR A 1 80 ? 6.354 1.225 -13.704 1.00 97.69 80 TYR A C 1
ATOM 616 O O . TYR A 1 80 ? 5.362 0.997 -13.013 1.00 97.69 80 TYR A O 1
ATOM 624 N N . MET A 1 81 ? 7.238 2.171 -13.394 1.00 96.00 81 MET A N 1
ATOM 625 C CA . MET A 1 81 ? 7.079 3.003 -12.208 1.00 96.00 81 MET A CA 1
ATOM 626 C C . MET A 1 81 ? 5.874 3.938 -12.375 1.00 96.00 81 MET A C 1
ATOM 628 O O . MET A 1 81 ? 5.791 4.699 -13.340 1.00 96.00 81 MET A O 1
ATOM 632 N N . ILE A 1 82 ? 4.949 3.893 -11.418 1.00 96.50 82 ILE A N 1
ATOM 633 C CA . ILE A 1 82 ? 3.719 4.699 -11.394 1.00 96.50 82 ILE A CA 1
ATOM 634 C C . ILE A 1 82 ? 3.631 5.605 -10.163 1.00 96.50 82 ILE A C 1
ATOM 636 O O . ILE A 1 82 ? 2.858 6.562 -10.153 1.00 96.50 82 ILE A O 1
ATOM 640 N N . GLY A 1 83 ? 4.447 5.369 -9.138 1.00 93.19 83 GLY A N 1
ATOM 641 C CA . GLY A 1 83 ? 4.471 6.201 -7.941 1.00 93.19 83 GLY A CA 1
ATOM 642 C C . GLY A 1 83 ? 5.750 6.025 -7.136 1.00 93.19 83 GLY A C 1
ATOM 643 O O . GLY A 1 83 ? 6.450 5.026 -7.267 1.00 93.19 83 GLY A O 1
ATOM 644 N N . ASN A 1 84 ? 6.042 6.997 -6.277 1.00 89.44 84 ASN A N 1
ATOM 645 C CA . ASN A 1 84 ? 7.134 6.909 -5.316 1.00 89.44 84 ASN A CA 1
ATOM 646 C C . ASN A 1 84 ? 6.689 7.507 -3.978 1.00 89.44 84 ASN A C 1
ATOM 648 O O . ASN A 1 84 ? 6.369 8.696 -3.901 1.00 89.44 84 ASN A O 1
ATOM 652 N N . LEU A 1 85 ? 6.695 6.700 -2.917 1.00 84.31 85 LEU A N 1
ATOM 653 C CA . LEU A 1 85 ? 6.342 7.145 -1.569 1.00 84.31 85 LEU A CA 1
ATOM 654 C C . LEU A 1 85 ? 7.340 8.177 -1.012 1.00 84.31 85 LEU A C 1
ATOM 656 O O . LEU A 1 85 ? 6.955 8.981 -0.163 1.00 84.31 85 LEU A O 1
ATOM 660 N N . SER A 1 86 ? 8.580 8.208 -1.516 1.00 69.88 86 SER A N 1
ATOM 661 C CA . SER A 1 86 ? 9.602 9.190 -1.125 1.00 69.88 86 SER A CA 1
ATOM 662 C C . SER A 1 86 ? 9.420 10.572 -1.764 1.00 69.88 86 SER A C 1
ATOM 664 O O . SER A 1 86 ? 9.848 11.569 -1.188 1.00 69.88 86 SER A O 1
ATOM 666 N N . TRP A 1 87 ? 8.769 10.673 -2.929 1.00 59.56 87 TRP A N 1
ATOM 667 C CA . TRP A 1 87 ? 8.732 11.929 -3.698 1.00 59.56 87 TRP A CA 1
ATOM 668 C C . TRP A 1 87 ? 7.591 12.868 -3.305 1.00 59.56 87 TRP A C 1
ATOM 670 O O . TRP A 1 87 ? 7.698 14.077 -3.499 1.00 59.56 87 TRP A O 1
ATOM 680 N N . ILE A 1 88 ? 6.508 12.352 -2.722 1.00 51.88 88 ILE A N 1
ATOM 681 C CA . ILE A 1 88 ? 5.285 13.153 -2.532 1.00 51.88 88 ILE A CA 1
ATOM 682 C C . ILE A 1 88 ? 5.318 14.036 -1.283 1.00 51.88 88 ILE A C 1
ATOM 684 O O . ILE A 1 88 ? 4.538 14.979 -1.183 1.00 51.88 88 ILE A O 1
ATOM 688 N N . SER A 1 89 ? 6.242 13.813 -0.347 1.00 47.22 89 SER A N 1
ATOM 689 C CA . SER A 1 89 ? 6.225 14.545 0.925 1.00 47.22 89 SER A CA 1
ATOM 690 C C . SER A 1 89 ? 7.397 15.513 1.165 1.00 47.22 89 SER A C 1
ATOM 692 O O . SER A 1 89 ? 7.453 16.088 2.249 1.00 47.22 89 SER A O 1
ATOM 694 N N . SER A 1 90 ? 8.229 15.791 0.144 1.00 45.81 90 SER A N 1
ATOM 695 C CA . SER A 1 90 ? 9.500 16.567 0.145 1.00 45.81 90 SER A CA 1
ATOM 696 C C . SER A 1 90 ? 10.689 15.631 -0.123 1.00 45.81 90 SER A C 1
ATOM 698 O O . SER A 1 90 ? 10.684 14.524 0.414 1.00 45.81 90 SER A O 1
ATOM 700 N N . PRO A 1 91 ? 11.740 16.047 -0.867 1.00 45.53 91 PRO A N 1
ATOM 701 C CA . PRO A 1 91 ? 12.961 15.251 -1.097 1.00 45.53 91 PRO A CA 1
ATOM 702 C C . PRO A 1 91 ? 13.688 14.798 0.184 1.00 45.53 91 PRO A C 1
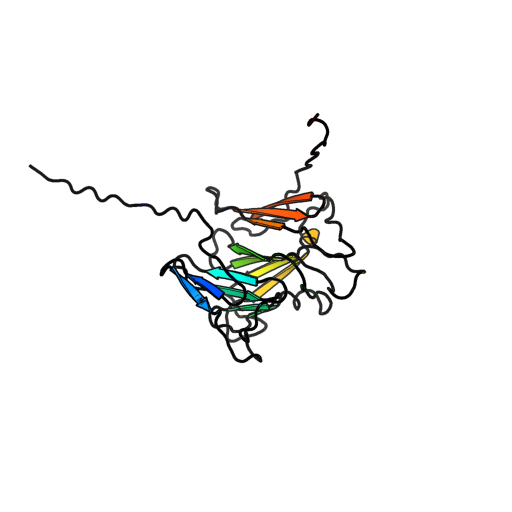ATOM 704 O O . PRO A 1 91 ? 14.619 14.005 0.122 1.00 45.53 91 PRO A O 1
ATOM 707 N N . THR A 1 92 ? 13.262 15.281 1.351 1.00 45.88 92 THR A N 1
ATOM 708 C CA . THR A 1 92 ? 13.738 14.875 2.677 1.00 45.88 92 THR A CA 1
ATOM 709 C C . THR A 1 92 ? 12.945 13.720 3.292 1.00 45.88 92 THR A C 1
ATOM 711 O O . THR A 1 92 ? 13.205 13.362 4.427 1.00 45.88 92 THR A O 1
ATOM 714 N N . ASN A 1 93 ? 11.935 13.149 2.636 1.00 47.91 93 ASN A N 1
ATOM 715 C CA . ASN A 1 93 ? 11.023 12.182 3.263 1.00 47.91 93 ASN A CA 1
ATOM 716 C C . ASN A 1 93 ? 11.167 10.786 2.664 1.00 47.91 93 ASN A C 1
ATOM 718 O O . ASN A 1 93 ? 10.198 10.120 2.303 1.00 47.91 93 ASN A O 1
ATOM 722 N N . GLU A 1 94 ? 12.413 10.354 2.544 1.00 48.59 94 GLU A N 1
ATOM 723 C CA . GLU A 1 94 ? 12.722 9.031 2.049 1.00 48.59 94 GLU A CA 1
ATOM 724 C C . GLU A 1 94 ? 12.287 7.954 3.055 1.00 48.59 94 GLU A C 1
ATOM 726 O O . GLU A 1 94 ? 12.906 7.748 4.103 1.00 48.59 94 GLU A O 1
ATOM 731 N N . VAL A 1 95 ? 11.211 7.244 2.709 1.00 51.69 95 VAL A N 1
ATOM 732 C CA . VAL A 1 95 ? 10.760 6.029 3.392 1.00 51.69 95 VAL A CA 1
ATOM 733 C C . VAL A 1 95 ? 11.679 4.877 2.971 1.00 51.69 95 VAL A C 1
ATOM 735 O O . VAL A 1 95 ? 11.328 4.062 2.128 1.00 51.69 95 VAL A O 1
ATOM 738 N N . LYS A 1 96 ? 12.887 4.823 3.537 1.00 53.25 96 LYS A N 1
ATOM 739 C CA . LYS A 1 96 ? 13.793 3.665 3.437 1.00 53.25 96 LYS A CA 1
ATOM 740 C C . LYS A 1 96 ? 13.937 2.976 4.794 1.00 53.25 96 LYS A C 1
ATOM 742 O O . LYS A 1 96 ? 13.714 3.587 5.838 1.00 53.25 96 LYS A O 1
ATOM 747 N N . GLY A 1 97 ? 14.277 1.687 4.788 1.00 52.88 97 GLY A N 1
ATOM 748 C CA . GLY A 1 97 ? 14.638 0.946 6.005 1.00 52.88 97 GLY A CA 1
ATOM 749 C C . GLY A 1 97 ? 13.503 0.579 6.950 1.00 52.88 97 GLY A C 1
ATOM 750 O O . GLY A 1 97 ? 13.749 0.434 8.151 1.00 52.88 97 GLY A O 1
ATOM 751 N N . THR A 1 98 ? 12.272 0.458 6.459 1.00 61.16 98 THR A N 1
ATOM 752 C CA . THR A 1 98 ? 11.130 0.112 7.309 1.00 61.16 98 THR A CA 1
ATOM 753 C C . THR A 1 98 ? 10.739 -1.346 7.148 1.00 61.16 98 THR A C 1
ATOM 755 O O . THR A 1 98 ? 11.018 -1.961 6.127 1.00 61.16 98 THR A O 1
ATOM 758 N N . SER A 1 99 ? 10.160 -1.925 8.199 1.00 67.12 99 SER A N 1
ATOM 759 C CA . SER A 1 99 ? 9.863 -3.357 8.254 1.00 67.12 99 SER A CA 1
ATOM 760 C C . SER A 1 99 ? 8.573 -3.748 7.541 1.00 67.12 99 SER A C 1
ATOM 762 O O . SER A 1 99 ? 8.335 -4.939 7.373 1.00 67.12 99 SER A O 1
ATOM 764 N N . GLU A 1 100 ? 7.705 -2.791 7.187 1.00 85.19 100 GLU A N 1
ATOM 765 C CA . GLU A 1 100 ? 6.329 -3.137 6.836 1.00 85.19 100 GLU A CA 1
ATOM 766 C C . GLU A 1 100 ? 5.631 -2.132 5.918 1.00 85.19 100 GLU A C 1
ATOM 768 O O . GLU A 1 100 ? 5.626 -0.920 6.159 1.00 85.19 100 GLU A O 1
ATOM 773 N N . ILE A 1 101 ? 4.984 -2.679 4.889 1.00 89.50 101 ILE A N 1
ATOM 774 C CA . ILE A 1 101 ? 4.068 -1.996 3.979 1.00 89.50 101 ILE A CA 1
ATOM 775 C C . ILE A 1 101 ? 2.777 -2.808 3.967 1.00 89.50 101 ILE A C 1
ATOM 777 O O . ILE A 1 101 ? 2.814 -4.019 3.759 1.00 89.50 101 ILE A O 1
ATOM 781 N N . ALA A 1 102 ? 1.635 -2.152 4.137 1.00 93.12 102 ALA A N 1
ATOM 782 C CA . ALA A 1 102 ? 0.320 -2.759 3.999 1.00 93.12 102 ALA A CA 1
ATOM 783 C C . ALA A 1 102 ? -0.478 -2.052 2.906 1.00 93.12 102 ALA A C 1
ATOM 785 O O . ALA A 1 102 ? -0.593 -0.825 2.898 1.00 93.12 102 ALA A O 1
ATOM 786 N N . ILE A 1 103 ? -1.071 -2.844 2.016 1.00 95.50 103 ILE A N 1
ATOM 787 C CA . ILE A 1 103 ? -1.975 -2.372 0.970 1.00 95.50 103 ILE A CA 1
ATOM 788 C C . ILE A 1 103 ? -3.409 -2.689 1.401 1.00 95.50 103 ILE A C 1
ATOM 790 O O . ILE A 1 103 ? -3.753 -3.831 1.701 1.00 95.50 103 ILE A O 1
ATOM 794 N N . ILE A 1 104 ? -4.256 -1.666 1.459 1.00 95.50 104 ILE A N 1
ATOM 795 C CA . ILE A 1 104 ? -5.638 -1.748 1.931 1.00 95.50 104 ILE A CA 1
ATOM 796 C C . ILE A 1 104 ? -6.566 -1.260 0.812 1.00 95.50 104 ILE A C 1
ATOM 798 O O . ILE A 1 104 ? -6.640 -0.055 0.567 1.00 95.50 104 ILE A O 1
ATOM 802 N N . PRO A 1 105 ? -7.317 -2.157 0.150 1.00 95.62 105 PRO A N 1
ATOM 803 C CA . PRO A 1 105 ? -8.312 -1.756 -0.839 1.00 95.62 105 PRO A CA 1
ATOM 804 C C . PRO A 1 105 ? -9.409 -0.905 -0.197 1.00 95.62 105 PRO A C 1
ATOM 806 O O . PRO A 1 105 ? -9.945 -1.283 0.856 1.00 95.62 105 PRO A O 1
ATOM 809 N N . GLN A 1 106 ? -9.774 0.206 -0.837 1.00 95.50 106 GLN A N 1
ATOM 810 C CA . GLN A 1 106 ? -10.909 1.014 -0.408 1.00 95.50 106 GLN A CA 1
ATOM 811 C C . GLN A 1 106 ? -12.208 0.218 -0.620 1.00 95.50 106 GLN A C 1
ATOM 813 O O . GLN A 1 106 ? -12.489 -0.229 -1.735 1.00 95.50 106 GLN A O 1
ATOM 818 N N . PRO A 1 107 ? -13.037 0.028 0.420 1.00 95.31 107 PRO A N 1
ATOM 819 C CA . PRO A 1 107 ? -14.362 -0.552 0.238 1.00 95.31 107 PRO A CA 1
ATOM 820 C C . PRO A 1 107 ? -15.172 0.207 -0.821 1.00 95.31 107 PRO A C 1
ATOM 822 O O . PRO A 1 107 ? -15.084 1.429 -0.930 1.00 95.31 107 PRO A O 1
ATOM 825 N N . GLY A 1 108 ? -15.922 -0.527 -1.646 1.00 94.25 108 GLY A N 1
ATOM 826 C CA . GLY A 1 108 ? -16.754 0.049 -2.706 1.00 94.25 108 GLY A CA 1
ATOM 827 C C . GLY A 1 108 ? -16.011 0.671 -3.897 1.00 94.25 108 GLY A C 1
ATOM 828 O O . GLY A 1 108 ? -16.681 1.140 -4.814 1.00 94.25 108 GLY A O 1
ATOM 829 N N . ASN A 1 109 ? -14.673 0.673 -3.928 1.00 95.25 109 ASN A N 1
ATOM 830 C CA . ASN A 1 109 ? -13.898 1.169 -5.066 1.00 95.25 109 ASN A CA 1
ATOM 831 C C . ASN A 1 109 ? -12.688 0.267 -5.358 1.00 95.25 109 ASN A C 1
ATOM 833 O O . ASN A 1 109 ? -11.663 0.340 -4.686 1.00 95.25 109 ASN A O 1
ATOM 837 N N . CYS A 1 110 ? -12.799 -0.549 -6.407 1.00 94.12 110 CYS A N 1
ATOM 838 C CA . CYS A 1 110 ? -11.764 -1.500 -6.824 1.00 94.12 110 CYS A CA 1
ATOM 839 C C . CYS A 1 110 ? -10.539 -0.857 -7.490 1.00 94.12 110 CYS A C 1
ATOM 841 O O . CYS A 1 110 ? -9.608 -1.569 -7.837 1.00 94.12 110 CYS A O 1
ATOM 843 N N . SER A 1 111 ? -10.528 0.456 -7.716 1.00 97.19 111 SER A N 1
ATOM 844 C CA . SER A 1 111 ? -9.383 1.155 -8.310 1.00 97.19 111 SER A CA 1
ATOM 845 C C . SER A 1 111 ? -8.588 1.9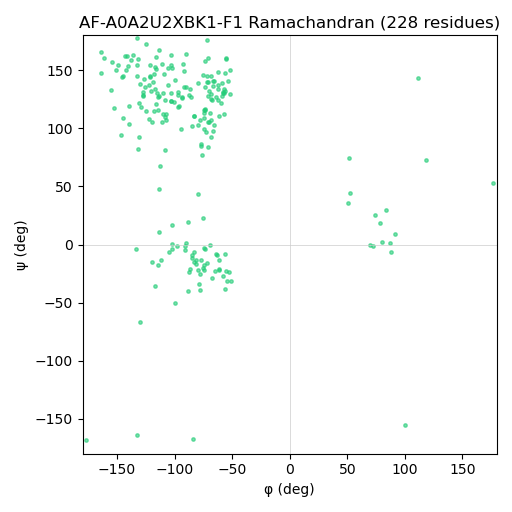63 -7.291 1.00 97.19 111 SER A C 1
ATOM 847 O O . SER A 1 111 ? -7.537 2.489 -7.644 1.00 97.19 111 SER A O 1
ATOM 849 N N . VAL A 1 112 ? -9.054 2.068 -6.043 1.00 97.00 112 VAL A N 1
ATOM 850 C CA . VAL A 1 112 ? -8.418 2.906 -5.022 1.00 97.00 112 VAL A CA 1
ATOM 851 C C . VAL A 1 112 ? -7.867 2.067 -3.879 1.00 97.00 112 VAL A C 1
ATOM 853 O O . VAL A 1 112 ? -8.559 1.245 -3.276 1.00 97.00 112 VAL A O 1
ATOM 856 N N . TYR A 1 113 ? -6.610 2.337 -3.547 1.00 97.12 113 TYR A N 1
ATOM 857 C CA . TYR A 1 113 ? -5.843 1.613 -2.548 1.00 97.12 113 TYR A CA 1
ATOM 858 C C . TYR A 1 113 ? -5.193 2.588 -1.578 1.00 97.12 113 TYR A C 1
ATOM 860 O O . TYR A 1 113 ? -4.642 3.618 -1.966 1.00 97.12 113 TYR A O 1
ATOM 868 N N . TYR A 1 114 ? -5.230 2.235 -0.302 1.00 95.94 114 TYR A N 1
ATOM 869 C CA . TYR A 1 114 ? -4.464 2.893 0.739 1.00 95.94 114 TYR A CA 1
ATOM 870 C C . TYR A 1 114 ? -3.196 2.102 1.008 1.00 95.94 114 TYR A C 1
ATOM 872 O O . TYR A 1 114 ? -3.253 0.899 1.245 1.00 95.94 114 TYR A O 1
ATOM 880 N N . ILE A 1 115 ? -2.060 2.780 0.994 1.00 94.38 115 ILE A N 1
ATOM 881 C CA . ILE A 1 115 ? -0.759 2.196 1.290 1.00 94.38 115 ILE A CA 1
ATOM 882 C C . ILE A 1 115 ? -0.322 2.774 2.625 1.00 94.38 115 ILE A C 1
ATOM 884 O O . ILE A 1 115 ? -0.074 3.973 2.736 1.00 94.38 115 ILE A O 1
ATOM 888 N N . VAL A 1 116 ? -0.261 1.933 3.650 1.00 91.94 116 VAL A N 1
ATOM 889 C CA . VAL A 1 116 ? 0.311 2.315 4.939 1.00 91.94 116 VAL A CA 1
ATOM 890 C C . VAL A 1 116 ? 1.718 1.757 4.985 1.00 91.94 116 VAL A C 1
ATOM 892 O O . VAL A 1 116 ? 1.909 0.552 4.856 1.00 91.94 116 VAL A O 1
ATOM 895 N N . ALA A 1 117 ? 2.697 2.626 5.177 1.00 88.00 117 ALA A N 1
ATOM 896 C CA . ALA A 1 117 ? 4.080 2.220 5.342 1.00 88.00 117 ALA A CA 1
ATOM 897 C C . ALA A 1 117 ? 4.552 2.633 6.733 1.00 88.00 117 ALA A C 1
ATOM 899 O O . ALA A 1 117 ? 4.348 3.777 7.159 1.00 88.00 117 ALA A O 1
ATOM 900 N N . ALA A 1 118 ? 5.221 1.719 7.436 1.00 81.25 118 ALA A N 1
ATOM 901 C CA . ALA A 1 118 ? 6.182 2.143 8.441 1.00 81.25 118 ALA A CA 1
ATOM 902 C C . ALA A 1 118 ? 7.189 3.045 7.703 1.00 81.25 118 ALA A C 1
ATOM 904 O O . ALA A 1 118 ? 7.600 2.718 6.593 1.00 81.25 118 ALA A O 1
ATOM 905 N N . GLY A 1 119 ? 7.521 4.219 8.231 1.00 67.50 119 GLY A N 1
ATOM 906 C CA . GLY A 1 119 ? 8.292 5.218 7.497 1.00 67.50 119 GLY A CA 1
ATOM 907 C C . GLY A 1 119 ? 9.152 6.121 8.367 1.00 67.50 119 GLY A C 1
ATOM 908 O O . GLY A 1 119 ? 8.836 6.420 9.520 1.00 67.50 119 GLY A O 1
ATOM 909 N N . SER A 1 120 ? 10.266 6.570 7.792 1.00 58.19 120 SER A N 1
ATOM 910 C CA . SER A 1 120 ? 11.053 7.686 8.308 1.00 58.19 120 SER A CA 1
ATOM 911 C C . SER A 1 120 ? 10.824 8.895 7.418 1.00 58.19 120 SER A C 1
ATOM 913 O O . SER A 1 120 ? 10.852 8.777 6.199 1.00 58.19 120 SER A O 1
ATOM 915 N N . GLN A 1 121 ? 10.654 10.062 8.028 1.00 53.12 121 GLN A N 1
ATOM 916 C CA . GLN A 1 121 ? 11.124 11.282 7.390 1.00 53.12 121 GLN A CA 1
ATOM 917 C C . GLN A 1 121 ? 12.653 11.232 7.468 1.00 53.12 121 GLN A C 1
ATOM 919 O O . GLN A 1 121 ? 13.168 10.950 8.546 1.00 53.12 121 GLN A O 1
ATOM 924 N N . ASP A 1 122 ? 13.353 11.412 6.352 1.00 55.28 122 ASP A N 1
ATOM 925 C CA . ASP A 1 122 ? 14.816 11.497 6.267 1.00 55.28 122 ASP A CA 1
ATOM 926 C C . ASP A 1 122 ? 15.547 10.331 6.962 1.00 55.28 122 ASP A C 1
ATOM 928 O O . ASP A 1 122 ? 16.079 10.470 8.063 1.00 55.28 122 ASP A O 1
ATOM 932 N N . PHE A 1 123 ? 15.542 9.141 6.345 1.00 52.81 123 PHE A N 1
ATOM 933 C CA . PHE A 1 123 ? 16.120 7.920 6.931 1.00 52.81 123 PHE A CA 1
ATOM 934 C C . PHE A 1 123 ? 17.563 8.085 7.446 1.00 52.81 123 PHE A C 1
ATOM 936 O O . PHE A 1 123 ? 17.951 7.430 8.420 1.00 52.81 123 PHE A O 1
ATOM 943 N N . LEU A 1 124 ? 18.352 8.957 6.812 1.00 54.59 124 LEU A N 1
ATOM 944 C CA . LEU A 1 124 ? 19.748 9.212 7.168 1.00 54.59 124 LEU A CA 1
ATOM 945 C C . LEU A 1 124 ? 19.902 10.183 8.344 1.00 54.59 124 LEU A C 1
ATOM 947 O O . LEU A 1 124 ? 20.964 10.227 8.967 1.00 54.59 124 LEU A O 1
ATOM 951 N N . ASN A 1 125 ? 18.860 10.936 8.686 1.00 59.03 125 ASN A N 1
ATOM 952 C CA . ASN A 1 125 ? 18.916 11.953 9.717 1.00 59.03 125 ASN A CA 1
ATOM 953 C C . ASN A 1 125 ? 18.159 11.513 10.973 1.00 59.03 125 ASN A C 1
ATOM 955 O O . ASN A 1 125 ? 16.932 11.520 11.067 1.00 59.03 125 ASN A O 1
ATOM 959 N N . THR A 1 126 ? 18.935 11.184 12.001 1.00 56.03 126 THR A N 1
ATOM 960 C CA . THR A 1 126 ? 18.446 10.729 13.309 1.00 56.03 126 THR A CA 1
ATOM 961 C C . THR A 1 126 ? 17.620 11.767 14.072 1.00 56.03 126 THR A C 1
ATOM 963 O O . THR A 1 126 ? 17.037 11.427 15.098 1.00 56.03 126 THR A O 1
ATOM 966 N N . ASN A 1 127 ? 17.570 13.021 13.609 1.00 55.53 127 ASN A N 1
ATOM 967 C CA . ASN A 1 127 ? 16.783 14.083 14.237 1.00 55.53 127 ASN A CA 1
ATOM 968 C C . ASN A 1 127 ? 15.323 14.105 13.772 1.00 55.53 127 ASN A C 1
ATOM 970 O O . ASN A 1 127 ? 14.508 14.802 14.380 1.00 55.53 127 ASN A O 1
ATOM 974 N N . TYR A 1 128 ? 14.969 13.366 12.716 1.00 58.34 128 TYR A N 1
ATOM 975 C CA . TYR A 1 128 ? 13.595 13.334 12.239 1.00 58.34 128 TYR A CA 1
ATOM 976 C C . TYR A 1 128 ? 12.782 12.224 12.896 1.00 58.34 128 TYR A C 1
ATOM 978 O O . TYR A 1 128 ? 13.193 11.072 13.054 1.00 58.34 128 TYR A O 1
ATOM 986 N N . ASN A 1 129 ? 11.569 12.607 13.291 1.00 57.66 129 ASN A N 1
ATOM 987 C CA . ASN A 1 129 ? 10.618 11.702 13.903 1.00 57.66 129 ASN A CA 1
ATOM 988 C C . ASN A 1 129 ? 10.130 10.704 12.865 1.00 57.66 129 ASN A C 1
ATOM 990 O O . ASN A 1 129 ? 9.389 11.040 11.943 1.00 57.66 129 ASN A O 1
ATOM 994 N N . ARG A 1 130 ? 10.493 9.449 13.073 1.00 69.12 130 ARG A N 1
ATOM 995 C CA . ARG A 1 130 ? 10.028 8.359 12.236 1.00 69.12 130 ARG A CA 1
ATOM 996 C C . ARG A 1 130 ? 8.570 8.068 12.587 1.00 69.12 130 ARG A C 1
ATOM 998 O O . ARG A 1 130 ? 8.286 7.689 13.730 1.00 69.12 130 ARG A O 1
ATOM 1005 N N . LYS A 1 131 ? 7.645 8.271 11.646 1.00 77.25 131 LYS A N 1
ATOM 1006 C CA . LYS A 1 131 ? 6.191 8.089 11.818 1.00 77.25 131 LYS A CA 1
ATOM 1007 C C . LYS A 1 131 ? 5.637 7.276 10.646 1.00 77.25 131 LYS A C 1
ATOM 1009 O O . LYS A 1 131 ? 6.118 7.454 9.537 1.00 77.25 131 LYS A O 1
ATOM 1014 N N . PRO A 1 132 ? 4.634 6.407 10.856 1.00 84.12 132 PRO A N 1
ATOM 1015 C CA . PRO A 1 132 ? 3.987 5.745 9.735 1.00 84.12 132 PRO A CA 1
ATOM 1016 C C . PRO A 1 132 ? 3.309 6.777 8.825 1.00 84.12 132 PRO A C 1
ATOM 1018 O O . PRO A 1 132 ? 2.822 7.815 9.297 1.00 84.12 132 PRO A O 1
ATOM 1021 N N . TYR A 1 133 ? 3.270 6.471 7.533 1.00 85.69 133 TYR A N 1
ATOM 1022 C CA . TYR A 1 133 ? 2.640 7.286 6.498 1.00 85.69 133 TYR A CA 1
ATOM 1023 C C . TYR A 1 133 ? 1.479 6.534 5.863 1.00 85.69 133 TYR A C 1
ATOM 1025 O O . TYR A 1 133 ? 1.469 5.305 5.815 1.00 85.69 133 TYR A O 1
ATOM 1033 N N . LEU A 1 134 ? 0.506 7.299 5.388 1.00 90.19 134 LEU A N 1
ATOM 1034 C CA . LEU A 1 134 ? -0.605 6.847 4.573 1.00 90.19 134 LEU A CA 1
ATOM 1035 C C . LEU A 1 134 ? -0.471 7.491 3.203 1.00 90.19 134 LEU A C 1
ATOM 1037 O O . LEU A 1 134 ? -0.420 8.716 3.106 1.00 90.19 134 LEU A O 1
ATOM 1041 N N . ALA A 1 135 ? -0.489 6.677 2.160 1.00 91.81 135 ALA A N 1
ATOM 1042 C CA . ALA A 1 135 ? -0.644 7.143 0.799 1.00 91.81 135 ALA A CA 1
ATOM 1043 C C . ALA A 1 135 ? -1.930 6.602 0.171 1.00 91.81 135 ALA A C 1
ATOM 1045 O O . ALA A 1 135 ? -2.422 5.538 0.554 1.00 91.81 135 ALA A O 1
ATOM 1046 N N . LYS A 1 136 ? -2.478 7.340 -0.794 1.00 94.69 136 LYS A N 1
ATOM 1047 C CA . LYS A 1 136 ? -3.672 6.959 -1.556 1.00 94.69 136 LYS A CA 1
ATOM 1048 C C . LYS A 1 136 ? -3.315 6.816 -3.031 1.00 94.69 136 LYS A C 1
ATOM 1050 O O . LYS A 1 136 ? -2.983 7.807 -3.675 1.00 94.69 136 LYS A O 1
ATOM 1055 N N . LEU A 1 137 ? -3.409 5.600 -3.555 1.00 96.62 137 LEU A N 1
ATOM 1056 C CA . LEU A 1 137 ? -3.162 5.258 -4.953 1.00 96.62 137 LEU A CA 1
ATOM 1057 C C . LEU A 1 137 ? -4.495 5.049 -5.683 1.00 96.62 137 LEU A C 1
ATOM 1059 O O . LEU A 1 137 ? -5.347 4.304 -5.203 1.00 96.62 137 LEU A O 1
ATOM 1063 N N . ASP A 1 138 ? -4.664 5.679 -6.842 1.00 97.56 138 ASP A N 1
ATOM 1064 C CA . ASP A 1 138 ? -5.822 5.518 -7.725 1.00 97.56 138 ASP A CA 1
ATOM 1065 C C . ASP A 1 138 ? -5.386 4.983 -9.096 1.00 97.56 138 ASP A C 1
ATOM 1067 O O . ASP A 1 138 ? -4.820 5.699 -9.926 1.00 97.56 138 ASP A O 1
ATOM 1071 N N . LEU A 1 139 ? -5.670 3.702 -9.334 1.00 98.25 139 LEU A N 1
ATOM 1072 C CA . LEU A 1 139 ? -5.370 2.977 -10.571 1.00 98.25 139 LEU A CA 1
ATOM 1073 C C . LEU A 1 139 ? -6.301 3.349 -11.735 1.00 98.25 139 LEU A C 1
ATOM 1075 O O . LEU A 1 139 ? -6.131 2.841 -12.841 1.00 98.25 139 LEU A O 1
ATOM 1079 N N . SER A 1 140 ? -7.301 4.209 -11.527 1.00 98.12 140 SER A N 1
ATOM 1080 C CA . SER A 1 140 ? -8.154 4.704 -12.614 1.00 98.12 140 SER A CA 1
ATOM 1081 C C . SER A 1 140 ? -7.570 5.935 -13.314 1.00 98.12 140 SER A C 1
ATOM 1083 O O . SER A 1 140 ? -7.911 6.193 -14.472 1.00 98.12 140 SER A O 1
ATOM 1085 N N . GLN A 1 141 ? -6.662 6.654 -12.646 1.00 98.12 141 GLN A N 1
ATOM 1086 C CA . GLN A 1 141 ? -6.068 7.910 -13.107 1.00 98.12 141 GLN A CA 1
ATOM 1087 C C . GLN A 1 141 ? -4.642 7.712 -13.626 1.00 98.12 141 GLN A C 1
ATOM 1089 O O . GLN A 1 141 ? -3.956 6.778 -13.221 1.00 98.12 141 GLN A O 1
ATOM 1094 N N . TYR A 1 142 ? -4.186 8.597 -14.515 1.00 98.06 142 TYR A N 1
ATOM 1095 C CA . TYR A 1 142 ? -2.821 8.558 -15.045 1.00 98.06 142 TYR A CA 1
ATOM 1096 C C . TYR A 1 142 ? -1.784 8.963 -13.994 1.00 98.06 142 TYR A C 1
ATOM 1098 O O . TYR A 1 142 ? -2.008 9.902 -13.229 1.00 98.06 142 TYR A O 1
ATOM 1106 N N . SER A 1 143 ? -0.657 8.253 -13.978 1.00 96.50 143 SER A N 1
ATOM 1107 C CA . SER A 1 143 ? 0.469 8.535 -13.090 1.00 96.50 143 SER A CA 1
ATOM 1108 C C . SER A 1 143 ? 1.117 9.881 -13.423 1.00 96.50 143 SER A C 1
ATOM 1110 O O . SER A 1 143 ? 1.303 10.225 -14.590 1.00 96.50 143 SER A O 1
ATOM 1112 N N . ASP A 1 144 ? 1.515 10.616 -12.381 1.00 92.25 144 ASP A N 1
ATOM 1113 C CA . ASP A 1 144 ? 2.293 11.852 -12.523 1.00 92.25 144 ASP A CA 1
ATOM 1114 C C . ASP A 1 144 ? 3.770 11.577 -12.877 1.00 92.25 144 ASP A C 1
ATOM 1116 O O . ASP A 1 144 ? 4.448 12.455 -13.404 1.00 92.25 144 ASP A O 1
ATOM 1120 N N . ILE A 1 145 ? 4.270 10.362 -12.611 1.00 91.94 145 ILE A N 1
ATOM 1121 C CA . ILE A 1 145 ? 5.642 9.933 -12.939 1.00 91.94 145 ILE A CA 1
ATOM 1122 C C . ILE A 1 145 ? 5.698 9.354 -14.355 1.00 91.94 145 ILE A C 1
ATOM 1124 O O . ILE A 1 145 ? 6.631 9.631 -15.106 1.00 91.94 145 ILE A O 1
ATOM 1128 N N . ASN A 1 146 ? 4.684 8.577 -14.740 1.00 94.25 146 ASN A N 1
ATOM 1129 C CA . ASN A 1 146 ? 4.593 7.983 -16.066 1.00 94.25 146 ASN A CA 1
ATOM 1130 C C . ASN A 1 146 ? 3.211 8.230 -16.680 1.00 94.25 146 ASN A C 1
ATOM 1132 O O . ASN A 1 146 ? 2.288 7.430 -16.534 1.00 94.25 146 ASN A O 1
ATOM 1136 N N . ALA A 1 147 ? 3.092 9.324 -17.436 1.00 95.81 147 ALA A N 1
ATOM 1137 C CA . ALA A 1 147 ? 1.832 9.775 -18.030 1.00 95.81 147 ALA A CA 1
ATOM 1138 C C . ALA A 1 147 ? 1.192 8.777 -19.020 1.00 95.81 147 ALA A C 1
ATOM 1140 O O . ALA A 1 147 ? 0.031 8.941 -19.387 1.00 95.81 147 ALA A O 1
ATOM 1141 N N . SER A 1 148 ? 1.921 7.745 -19.461 1.00 96.56 148 SER A N 1
ATOM 1142 C CA . SER A 1 148 ? 1.377 6.678 -20.316 1.00 96.56 148 SER A CA 1
ATOM 1143 C C . SER A 1 148 ? 0.697 5.549 -19.533 1.00 96.56 148 SER A C 1
ATOM 1145 O O . SER A 1 148 ? 0.051 4.684 -20.127 1.00 96.56 148 SER A O 1
ATOM 1147 N N . ARG A 1 149 ? 0.829 5.546 -18.203 1.00 97.75 149 ARG A N 1
ATOM 1148 C CA . ARG A 1 149 ? 0.411 4.462 -17.311 1.00 97.75 149 ARG A CA 1
ATOM 1149 C C . ARG A 1 149 ? -0.597 4.967 -16.287 1.00 97.75 149 ARG A C 1
ATOM 1151 O O . ARG A 1 149 ? -0.637 6.154 -15.960 1.00 97.75 149 ARG A O 1
ATOM 1158 N N . LYS A 1 150 ? -1.432 4.059 -15.784 1.00 98.19 150 LYS A N 1
ATOM 1159 C CA . LYS A 1 150 ? -2.387 4.365 -14.713 1.00 98.19 150 LYS A CA 1
ATOM 1160 C C . LYS A 1 150 ? -1.795 4.059 -13.342 1.00 98.19 150 LYS A C 1
ATOM 1162 O O . LYS A 1 150 ? -0.925 3.209 -13.227 1.00 98.19 150 LYS A O 1
ATOM 1167 N N . GLY A 1 151 ? -2.302 4.732 -12.315 1.00 97.25 151 GLY A N 1
ATOM 1168 C CA . GLY A 1 151 ? -1.799 4.661 -10.949 1.00 97.25 151 GLY A CA 1
ATOM 1169 C C . GLY A 1 151 ? -1.314 6.017 -10.473 1.00 97.25 151 GLY A C 1
ATOM 1170 O O . GLY A 1 151 ? -0.115 6.248 -10.360 1.00 97.25 151 GLY A O 1
ATOM 1171 N N . LYS A 1 152 ? -2.245 6.930 -10.192 1.00 95.69 152 LYS A N 1
ATOM 1172 C CA . LYS A 1 152 ? -1.914 8.231 -9.612 1.00 95.69 152 LYS A CA 1
ATOM 1173 C C . LYS A 1 152 ? -1.825 8.134 -8.098 1.00 95.69 152 LYS A C 1
ATOM 1175 O O . LYS A 1 152 ? -2.773 7.703 -7.442 1.00 95.69 152 LYS A O 1
ATOM 1180 N N . LEU A 1 153 ? -0.713 8.584 -7.534 1.00 92.69 153 LEU A N 1
ATOM 1181 C CA . LEU A 1 153 ? -0.572 8.735 -6.092 1.00 92.69 153 LEU A CA 1
ATOM 1182 C C . LEU A 1 153 ? -1.157 10.104 -5.693 1.00 92.69 153 LEU A C 1
ATOM 1184 O O . LEU A 1 153 ? -0.561 11.144 -5.943 1.00 92.69 153 LEU A O 1
ATOM 1188 N N . ILE A 1 154 ? -2.374 10.097 -5.146 1.00 90.81 154 ILE A N 1
ATOM 1189 C CA . ILE A 1 154 ? -3.189 11.297 -4.877 1.00 90.81 154 ILE A CA 1
ATOM 1190 C C . ILE A 1 154 ? -2.713 12.034 -3.625 1.00 90.81 154 ILE A C 1
ATOM 1192 O O . ILE A 1 154 ? -2.736 13.260 -3.561 1.00 90.81 154 ILE A O 1
ATOM 1196 N N . GLU A 1 155 ? -2.341 11.276 -2.602 1.00 85.88 155 GLU A N 1
ATOM 1197 C CA . GLU A 1 155 ? -2.027 11.795 -1.278 1.00 85.88 155 GLU A CA 1
ATOM 1198 C C . GLU A 1 155 ? -0.908 10.954 -0.671 1.00 85.88 155 GLU A C 1
ATOM 1200 O O . GLU A 1 155 ? -0.872 9.740 -0.876 1.00 85.88 155 GLU A O 1
ATOM 1205 N N . CYS A 1 156 ? -0.014 11.594 0.083 1.00 85.06 156 CYS A N 1
ATOM 1206 C CA . CYS A 1 156 ? 0.938 10.933 0.970 1.00 85.06 156 CYS A CA 1
ATOM 1207 C C . CYS A 1 156 ? 1.135 11.810 2.211 1.00 85.06 156 CYS A C 1
ATOM 1209 O O . CYS A 1 156 ? 1.711 12.896 2.133 1.00 85.06 156 CYS A O 1
ATOM 1211 N N . VAL A 1 157 ? 0.619 11.364 3.352 1.00 84.44 157 VAL A N 1
ATOM 1212 C CA . VAL A 1 157 ? 0.575 12.131 4.603 1.00 84.44 157 VAL A CA 1
ATOM 1213 C C . VAL A 1 157 ? 1.050 11.288 5.776 1.00 84.44 157 VAL A C 1
ATOM 1215 O O . VAL A 1 157 ? 0.962 10.061 5.766 1.00 84.44 157 VAL A O 1
ATOM 1218 N N . SER A 1 158 ? 1.557 11.933 6.828 1.00 84.25 158 SER A N 1
ATOM 1219 C CA . SER A 1 158 ? 1.853 11.212 8.068 1.00 84.25 158 SER A CA 1
ATOM 1220 C C . SER A 1 158 ? 0.549 10.733 8.702 1.00 84.25 158 SER A C 1
ATOM 1222 O O . SER A 1 158 ? -0.409 11.495 8.791 1.00 84.25 158 SER A O 1
ATOM 1224 N N . ILE A 1 159 ? 0.516 9.522 9.263 1.00 87.00 159 ILE A N 1
ATOM 1225 C CA . ILE A 1 159 ? -0.645 9.072 10.048 1.00 87.00 159 ILE A CA 1
ATOM 1226 C C . ILE A 1 159 ? -0.960 10.069 11.173 1.00 87.00 159 ILE A C 1
ATOM 1228 O O . ILE A 1 159 ? -2.118 10.273 11.516 1.00 87.00 159 ILE A O 1
ATOM 1232 N N . GLN A 1 160 ? 0.054 10.753 11.712 1.00 86.56 160 GLN A N 1
ATOM 1233 C CA . GLN A 1 160 ? -0.140 11.794 12.717 1.00 86.56 160 GLN A CA 1
ATOM 1234 C C . GLN A 1 160 ? -1.089 12.909 12.260 1.00 86.56 160 GLN A C 1
ATOM 1236 O O . GLN A 1 160 ? -1.845 13.412 13.089 1.00 86.56 160 GLN A O 1
ATOM 1241 N N . SER A 1 161 ? -1.036 13.324 10.990 1.00 85.31 161 SER A N 1
ATOM 1242 C CA . SER A 1 161 ? -1.839 14.450 10.498 1.00 85.31 161 SER A CA 1
ATOM 1243 C C . SER A 1 161 ? -3.302 14.088 10.268 1.00 85.31 161 SER A C 1
ATOM 1245 O O . SER A 1 161 ? -4.123 14.987 10.129 1.00 85.31 161 SER A O 1
ATOM 1247 N N . ILE A 1 162 ? -3.638 12.795 10.255 1.00 87.81 162 ILE A N 1
ATOM 1248 C CA . ILE A 1 162 ? -5.022 12.311 10.145 1.00 87.81 162 ILE A CA 1
ATOM 1249 C C . ILE A 1 162 ? -5.594 11.852 11.493 1.00 87.81 162 ILE A C 1
ATOM 1251 O O . ILE A 1 162 ? -6.728 11.378 11.563 1.00 87.81 162 ILE A O 1
ATOM 1255 N N . LEU A 1 163 ? -4.823 11.950 12.579 1.00 87.69 163 LEU A N 1
ATOM 1256 C CA . LEU A 1 163 ? -5.351 11.719 13.917 1.00 87.69 163 LEU A CA 1
ATOM 1257 C C . LEU A 1 163 ? -6.190 12.930 14.369 1.00 87.69 163 LEU A C 1
ATOM 1259 O O . LEU A 1 163 ? -5.826 14.066 14.070 1.00 87.69 163 LEU A O 1
ATOM 1263 N N . PRO A 1 164 ? -7.269 12.721 15.147 1.00 86.50 164 PRO A N 1
ATOM 1264 C CA . PRO A 1 164 ? -7.972 13.796 15.831 1.00 86.50 164 PRO A CA 1
ATOM 1265 C C . PRO A 1 164 ? -7.033 14.671 16.643 1.00 86.50 164 PRO A C 1
ATOM 1267 O O . PRO A 1 164 ? -6.074 14.179 17.235 1.00 86.50 164 PRO A O 1
ATOM 1270 N N . SER A 1 165 ? -7.381 15.945 16.788 1.00 85.50 165 SER A N 1
ATOM 1271 C CA . SER A 1 165 ? -6.621 16.892 17.611 1.00 85.50 165 SER A CA 1
ATOM 1272 C C . SER A 1 165 ? -6.478 16.462 19.077 1.00 85.50 165 SER A C 1
ATOM 1274 O O . SER A 1 165 ? -5.500 16.820 19.726 1.00 85.50 165 SER A O 1
ATOM 1276 N N . ASN A 1 166 ? -7.423 15.678 19.606 1.00 84.25 166 ASN A N 1
ATOM 1277 C CA . ASN A 1 166 ? -7.374 15.129 20.964 1.00 84.25 166 ASN A CA 1
ATOM 1278 C C . ASN A 1 166 ? -6.697 13.750 21.053 1.00 84.25 166 ASN A C 1
ATOM 1280 O O . ASN A 1 166 ? -6.560 13.206 22.152 1.00 84.25 166 ASN A O 1
ATOM 1284 N N . ALA A 1 167 ? -6.315 13.151 19.925 1.00 84.69 167 ALA A N 1
ATOM 1285 C CA . ALA A 1 167 ? -5.582 11.901 19.929 1.00 84.69 167 ALA A CA 1
ATOM 1286 C C . ALA A 1 167 ? -4.158 12.158 20.409 1.00 84.69 167 ALA A C 1
ATOM 1288 O O . ALA A 1 167 ? -3.519 13.144 20.043 1.00 84.69 167 ALA A O 1
ATOM 1289 N N . THR A 1 168 ? -3.631 11.246 21.219 1.00 84.38 168 THR A N 1
ATOM 1290 C CA . THR A 1 168 ? -2.245 11.400 21.637 1.00 84.38 168 THR A CA 1
ATOM 1291 C C . THR A 1 168 ? -1.308 11.225 20.440 1.00 84.38 168 THR A C 1
ATOM 1293 O O . THR A 1 168 ? -1.498 10.273 19.667 1.00 84.38 168 THR A O 1
ATOM 1296 N N . PRO A 1 169 ? -0.286 12.086 20.301 1.00 84.19 169 PRO A N 1
ATOM 1297 C CA . PRO A 1 169 ? 0.643 12.006 19.190 1.00 84.19 169 PRO A CA 1
ATOM 1298 C C . PRO A 1 169 ? 1.325 10.641 19.072 1.00 84.19 169 PRO A C 1
ATOM 1300 O O . PRO A 1 169 ? 1.608 9.971 20.066 1.00 84.19 169 PRO A O 1
ATOM 1303 N N . ILE A 1 170 ? 1.614 10.251 17.834 1.00 81.50 170 ILE A N 1
ATOM 1304 C CA . ILE A 1 170 ? 2.594 9.219 17.524 1.00 81.50 170 ILE A CA 1
ATOM 1305 C C . ILE A 1 170 ? 3.964 9.813 17.841 1.00 81.50 170 ILE A C 1
ATOM 1307 O O . ILE A 1 170 ? 4.471 10.678 17.117 1.00 81.50 170 ILE A O 1
ATOM 1311 N N . GLU A 1 171 ? 4.531 9.366 18.955 1.00 75.38 171 GLU A N 1
ATOM 1312 C CA . GLU A 1 171 ? 5.891 9.699 19.360 1.00 75.38 171 GLU A CA 1
ATOM 1313 C C . GLU A 1 171 ? 6.876 9.123 18.336 1.00 75.38 171 GLU A C 1
ATOM 1315 O O . GLU A 1 171 ? 6.819 7.938 17.995 1.00 75.38 171 GLU A O 1
ATOM 1320 N N . GLY A 1 172 ? 7.755 9.978 17.809 1.00 64.94 172 GLY A N 1
ATOM 1321 C CA . GLY A 1 172 ? 8.823 9.528 16.926 1.00 64.94 172 GLY A CA 1
ATOM 1322 C C . GLY A 1 172 ? 9.882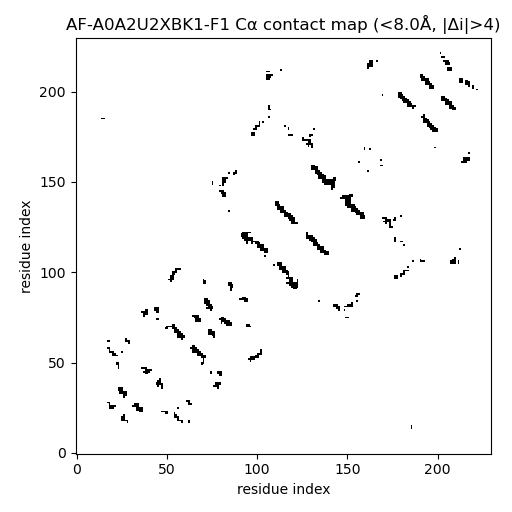 8.769 17.716 1.00 64.94 172 GLY A C 1
ATOM 1323 O O . GLY A 1 172 ? 10.163 9.090 18.868 1.00 64.94 172 GLY A O 1
ATOM 1324 N N . GLN A 1 173 ? 10.464 7.747 17.096 1.00 61.3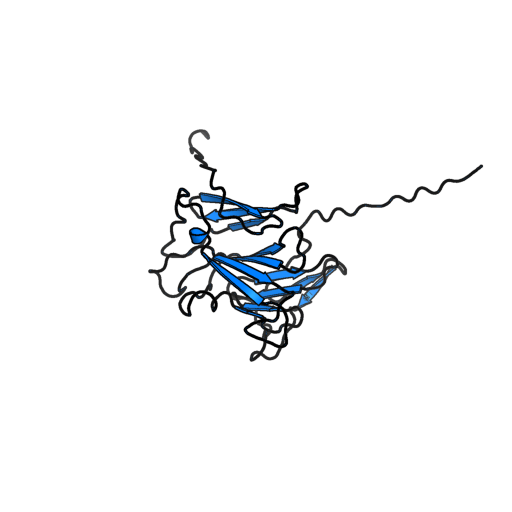8 173 GLN A N 1
ATOM 1325 C CA . GLN A 1 173 ? 11.578 7.001 17.679 1.00 61.38 173 GLN A CA 1
ATOM 1326 C C . GLN A 1 173 ? 12.905 7.535 17.122 1.00 61.38 173 GLN A C 1
ATOM 1328 O O . GLN A 1 173 ? 13.035 7.621 15.898 1.00 61.38 173 GLN A O 1
ATOM 1333 N N . PRO A 1 174 ? 13.910 7.841 17.964 1.00 55.44 174 PRO A N 1
ATOM 1334 C CA . PRO A 1 174 ? 15.154 8.456 17.498 1.00 55.44 174 PRO A CA 1
ATOM 1335 C C . PRO A 1 174 ? 16.005 7.522 16.618 1.00 55.44 174 PRO A C 1
ATOM 1337 O O . PRO A 1 174 ? 16.717 7.981 15.726 1.00 55.44 174 PRO A O 1
ATOM 1340 N N . ILE A 1 175 ? 15.919 6.196 16.803 1.00 54.62 175 ILE A N 1
ATOM 1341 C CA . ILE A 1 175 ? 16.978 5.293 16.313 1.00 54.62 175 ILE A CA 1
ATOM 1342 C C . ILE A 1 175 ? 16.533 4.291 15.242 1.00 54.62 175 ILE A C 1
ATOM 1344 O O . ILE A 1 175 ? 17.328 4.081 14.331 1.00 54.62 175 ILE A O 1
ATOM 1348 N N . ARG A 1 176 ? 15.299 3.741 15.288 1.00 52.59 176 ARG A N 1
ATOM 1349 C CA . ARG A 1 176 ? 14.596 2.965 14.223 1.00 52.59 176 ARG A CA 1
ATOM 1350 C C . ARG A 1 176 ? 13.093 2.875 14.519 1.00 52.59 176 ARG A C 1
ATOM 1352 O O . ARG A 1 176 ? 12.731 2.753 15.682 1.00 52.59 176 ARG A O 1
ATOM 1359 N N . GLN A 1 177 ? 12.226 2.839 13.495 1.00 54.41 177 GLN A N 1
ATOM 1360 C CA . GLN A 1 177 ? 10.854 2.305 13.653 1.00 54.41 177 GLN A CA 1
ATOM 1361 C C . GLN A 1 177 ? 10.848 0.777 13.620 1.00 54.41 177 GLN A C 1
ATOM 1363 O O . GLN A 1 177 ? 9.997 0.158 12.985 1.00 54.41 177 GLN A O 1
ATOM 1368 N N . ALA A 1 178 ? 11.796 0.144 14.307 1.00 55.44 178 ALA A N 1
ATOM 1369 C CA . ALA A 1 178 ? 11.525 -1.221 14.710 1.00 55.44 178 ALA A CA 1
ATOM 1370 C C . ALA A 1 178 ? 10.228 -1.163 15.541 1.00 55.44 178 ALA A C 1
ATOM 1372 O O . ALA A 1 178 ? 10.088 -0.282 16.396 1.00 55.44 178 ALA A O 1
ATOM 1373 N N . ASN A 1 179 ? 9.283 -2.064 15.273 1.00 71.75 179 ASN A N 1
ATOM 1374 C CA . ASN A 1 179 ? 8.001 -2.190 15.979 1.00 71.75 179 ASN A CA 1
ATOM 1375 C C . ASN A 1 179 ? 6.848 -1.270 15.527 1.00 71.75 179 ASN A C 1
ATOM 1377 O O . ASN A 1 179 ? 5.976 -0.943 16.339 1.00 71.75 179 ASN A O 1
ATOM 1381 N N . VAL A 1 180 ? 6.804 -0.872 14.253 1.00 82.00 180 VAL A N 1
ATOM 1382 C CA . VAL A 1 180 ? 5.524 -0.500 13.632 1.00 82.00 180 VAL A CA 1
ATOM 1383 C C . VAL A 1 180 ? 4.991 -1.709 12.884 1.00 82.00 180 VAL A C 1
ATOM 1385 O O . VAL A 1 180 ? 5.661 -2.181 11.973 1.00 82.00 180 VAL A O 1
ATOM 1388 N N . TYR A 1 181 ? 3.809 -2.177 13.286 1.00 87.38 181 TYR A N 1
ATOM 1389 C CA . TYR A 1 181 ? 3.118 -3.286 12.637 1.00 87.38 181 TYR A CA 1
ATOM 1390 C C . TYR A 1 181 ? 1.751 -2.839 12.147 1.00 87.38 181 TYR A C 1
ATOM 1392 O O . TYR A 1 181 ? 1.096 -2.005 12.786 1.00 87.38 181 TYR A O 1
ATOM 1400 N N . ILE A 1 182 ? 1.326 -3.361 11.004 1.00 90.75 182 ILE A N 1
ATOM 1401 C CA . ILE A 1 182 ? 0.129 -2.922 10.304 1.00 90.75 182 ILE A CA 1
ATOM 1402 C C . ILE A 1 182 ? -0.713 -4.140 9.936 1.00 90.75 182 ILE A C 1
ATOM 1404 O O . ILE A 1 182 ? -0.315 -5.020 9.185 1.00 90.75 182 ILE A O 1
ATOM 1408 N N . ALA A 1 183 ? -1.950 -4.165 10.415 1.00 92.75 183 ALA A N 1
ATOM 1409 C CA . ALA A 1 183 ? -2.896 -5.211 10.055 1.00 92.75 183 ALA A CA 1
ATOM 1410 C C . ALA A 1 183 ? -4.190 -4.600 9.535 1.00 92.75 183 ALA A C 1
ATOM 1412 O O . ALA A 1 183 ? -4.678 -3.603 10.063 1.00 92.75 183 ALA A O 1
ATOM 1413 N N . ALA A 1 184 ? -4.791 -5.229 8.532 1.00 94.06 184 ALA A N 1
ATOM 1414 C CA . ALA A 1 184 ? -6.103 -4.858 8.028 1.00 94.06 184 ALA A CA 1
ATOM 1415 C C . ALA A 1 184 ? -7.050 -6.053 8.118 1.00 94.06 184 ALA A C 1
ATOM 1417 O O . ALA A 1 184 ? -6.689 -7.182 7.791 1.00 94.06 184 ALA A O 1
ATOM 1418 N N . SER A 1 185 ? -8.283 -5.819 8.559 1.00 93.69 185 SER A N 1
ATOM 1419 C CA . SER A 1 185 ? -9.304 -6.858 8.548 1.00 93.69 185 SER A CA 1
ATOM 1420 C C . SER A 1 185 ? -9.744 -7.172 7.119 1.00 93.69 185 SER A C 1
ATOM 1422 O O . SER A 1 185 ? -9.67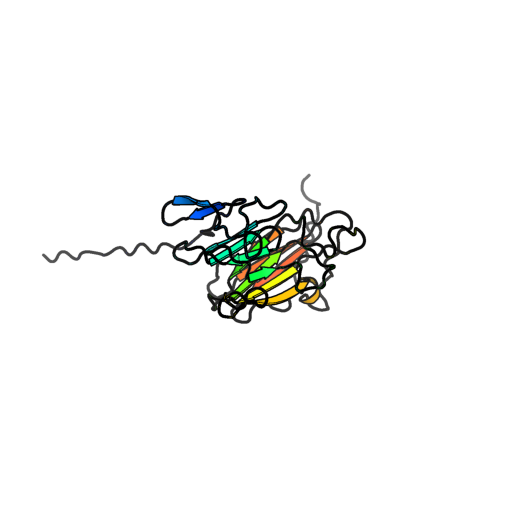4 -6.334 6.209 1.00 93.69 185 SER A O 1
ATOM 1424 N N . LYS A 1 186 ? -10.348 -8.352 6.947 1.00 91.19 186 LYS A N 1
ATOM 1425 C CA . LYS A 1 186 ? -11.218 -8.607 5.796 1.00 91.19 186 LYS A CA 1
ATOM 1426 C C . LYS A 1 186 ? -12.334 -7.560 5.703 1.00 91.19 186 LYS A C 1
ATOM 1428 O O . LYS A 1 186 ? -12.652 -6.895 6.700 1.00 91.19 186 LYS A O 1
ATOM 1433 N N . LEU A 1 187 ? -12.931 -7.439 4.518 1.00 93.44 187 LEU A N 1
ATOM 1434 C CA . LEU A 1 187 ? -14.127 -6.625 4.331 1.00 93.44 187 LEU A CA 1
ATOM 1435 C C . LEU A 1 187 ? -15.238 -7.144 5.256 1.00 93.44 187 LEU A C 1
ATOM 1437 O O . LEU A 1 187 ? -15.510 -8.344 5.317 1.00 93.44 187 LEU A O 1
ATOM 1441 N N . ARG A 1 188 ? -15.827 -6.239 6.030 1.00 93.94 188 ARG A N 1
ATOM 1442 C CA . ARG A 1 188 ? -16.911 -6.518 6.974 1.00 93.94 188 ARG A CA 1
ATOM 1443 C C . ARG A 1 188 ? -18.271 -6.356 6.296 1.00 93.94 188 ARG A C 1
ATOM 1445 O O . ARG A 1 188 ? -18.388 -5.684 5.277 1.00 93.94 188 ARG A O 1
ATOM 1452 N N . ASN A 1 189 ? -19.315 -6.885 6.935 1.00 95.44 189 ASN A N 1
ATOM 1453 C CA . ASN A 1 189 ? -20.699 -6.793 6.449 1.00 95.44 189 ASN A CA 1
ATOM 1454 C C . ASN A 1 189 ? -21.220 -5.348 6.335 1.00 95.44 189 ASN A C 1
ATOM 1456 O O . ASN A 1 189 ? -22.159 -5.101 5.591 1.00 95.44 189 ASN A O 1
ATOM 1460 N N . ASP A 1 190 ? -20.619 -4.394 7.054 1.00 94.06 190 ASP A N 1
ATOM 1461 C CA . ASP A 1 190 ? -20.938 -2.964 6.957 1.00 94.06 190 ASP A CA 1
ATOM 1462 C C . ASP A 1 190 ? -20.124 -2.242 5.868 1.00 94.06 190 ASP A C 1
ATOM 1464 O O . ASP A 1 190 ? -19.976 -1.024 5.922 1.00 94.06 190 ASP A O 1
ATOM 1468 N N . ASN A 1 191 ? -19.570 -2.999 4.914 1.00 94.94 191 ASN A N 1
ATOM 1469 C CA . ASN A 1 191 ? -18.734 -2.518 3.817 1.00 94.94 191 ASN A CA 1
ATOM 1470 C C . ASN A 1 191 ? -17.560 -1.647 4.307 1.00 94.94 191 ASN A C 1
ATOM 1472 O O . ASN A 1 191 ? -17.273 -0.574 3.779 1.00 94.94 191 ASN A O 1
ATOM 1476 N N . SER A 1 192 ? -16.900 -2.108 5.374 1.00 95.12 192 SER A N 1
ATOM 1477 C CA . SER A 1 192 ? -15.749 -1.433 5.969 1.00 95.12 192 SER A CA 1
ATOM 1478 C C . SER A 1 192 ? -14.625 -2.402 6.325 1.00 95.12 192 SER A C 1
ATOM 1480 O O . SER A 1 192 ? -14.828 -3.614 6.426 1.00 95.12 192 SER A O 1
ATOM 1482 N N . ARG A 1 193 ? -13.423 -1.871 6.535 1.00 94.44 193 ARG A N 1
ATOM 1483 C CA . ARG A 1 193 ? -12.256 -2.588 7.057 1.00 94.44 193 ARG A CA 1
ATOM 1484 C C . ARG A 1 193 ? -11.783 -1.913 8.334 1.00 94.44 193 ARG A C 1
ATOM 1486 O O . ARG A 1 193 ? -11.839 -0.692 8.459 1.00 94.44 193 ARG A O 1
ATOM 1493 N N . LEU A 1 194 ? -11.295 -2.701 9.282 1.00 94.62 194 LEU A N 1
ATOM 1494 C CA . LEU A 1 194 ? -10.539 -2.181 10.415 1.00 94.62 194 LEU A CA 1
ATOM 1495 C C . LEU A 1 194 ? -9.058 -2.231 10.066 1.00 94.62 194 LEU A C 1
ATOM 1497 O O . LEU A 1 194 ? -8.569 -3.291 9.693 1.00 94.62 194 LEU A O 1
ATOM 1501 N N . VAL A 1 195 ? -8.359 -1.111 10.202 1.00 94.31 195 VAL A N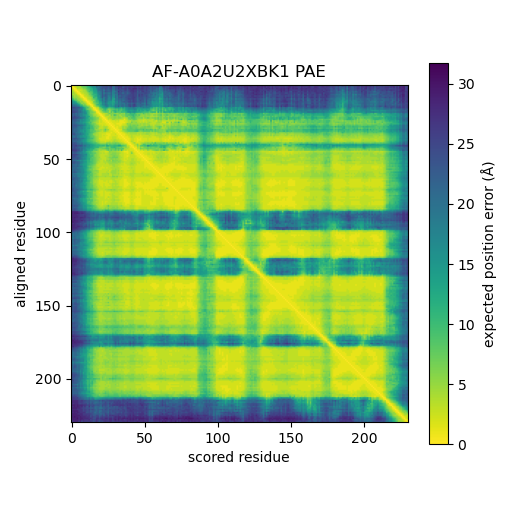 1
ATOM 1502 C CA . VAL A 1 195 ? -6.902 -1.045 10.063 1.00 94.31 195 VAL A CA 1
ATOM 1503 C C . VAL A 1 195 ? -6.302 -0.774 11.431 1.00 94.31 195 VAL A C 1
ATOM 1505 O O . VAL A 1 195 ? -6.746 0.119 12.151 1.00 94.31 195 VAL A O 1
ATOM 1508 N N . PHE A 1 196 ? -5.310 -1.564 11.794 1.00 93.06 196 PHE A N 1
ATOM 1509 C CA . PHE A 1 196 ? -4.587 -1.510 13.047 1.00 93.06 196 PHE A CA 1
ATOM 1510 C C . PHE A 1 196 ? -3.159 -1.090 12.744 1.00 93.06 196 PHE A C 1
ATOM 1512 O O . PHE A 1 196 ? -2.521 -1.689 11.886 1.00 93.06 196 PHE A O 1
ATOM 1519 N N . ILE A 1 197 ? -2.674 -0.067 13.437 1.00 90.81 197 ILE A N 1
ATOM 1520 C CA . ILE A 1 197 ? -1.282 0.371 13.351 1.00 90.81 197 ILE A CA 1
ATOM 1521 C C . ILE A 1 197 ? -0.737 0.357 14.767 1.00 90.81 197 ILE A C 1
ATOM 1523 O O . ILE A 1 197 ? -1.217 1.104 15.624 1.00 90.81 197 ILE A O 1
ATOM 1527 N N . THR A 1 198 ? 0.235 -0.498 15.041 1.00 88.06 198 THR A N 1
ATOM 1528 C CA . THR A 1 198 ? 0.938 -0.492 16.320 1.00 88.06 198 THR A CA 1
ATOM 1529 C C . THR A 1 198 ? 2.175 0.381 16.232 1.00 88.06 198 THR A C 1
ATOM 1531 O O . THR A 1 198 ? 2.815 0.490 15.194 1.00 88.06 198 THR A O 1
ATOM 1534 N N . THR A 1 199 ? 2.533 0.976 17.353 1.00 83.06 199 THR A N 1
ATOM 1535 C CA . THR A 1 199 ? 3.838 1.575 17.618 1.00 83.06 199 THR A CA 1
ATOM 1536 C C . THR A 1 199 ? 4.383 0.933 18.898 1.00 83.06 199 THR A C 1
ATOM 1538 O O . THR A 1 199 ? 3.628 0.228 19.578 1.00 83.06 199 THR A O 1
ATOM 1541 N N . PRO A 1 200 ? 5.641 1.191 19.304 1.00 77.69 200 PRO A N 1
ATOM 1542 C CA . PRO A 1 200 ? 6.179 0.644 20.553 1.00 77.69 200 PRO A CA 1
ATOM 1543 C C . PRO A 1 200 ? 5.318 0.902 21.801 1.00 77.69 200 PRO A C 1
ATOM 1545 O O . PRO A 1 200 ? 5.414 0.163 22.776 1.00 77.69 200 PRO A O 1
ATOM 1548 N N . TYR A 1 201 ? 4.479 1.942 21.786 1.00 81.62 201 TYR A N 1
ATOM 1549 C CA . TYR A 1 201 ? 3.715 2.369 22.958 1.00 81.62 201 TYR A CA 1
ATOM 1550 C C . TYR A 1 201 ? 2.203 2.213 22.812 1.00 81.62 201 TYR A C 1
ATOM 1552 O O . TYR A 1 201 ? 1.481 2.325 23.804 1.00 81.62 201 TYR A O 1
ATOM 1560 N N . ARG A 1 202 ? 1.684 2.068 21.586 1.00 84.69 202 ARG A N 1
ATOM 1561 C CA . ARG A 1 202 ? 0.254 2.264 21.312 1.00 84.69 202 ARG A CA 1
ATOM 1562 C C . ARG A 1 202 ? -0.241 1.392 20.172 1.00 84.69 202 ARG A C 1
ATOM 1564 O O . ARG A 1 202 ? 0.497 1.049 19.259 1.00 84.69 202 ARG A O 1
ATOM 1571 N N . LEU A 1 203 ? -1.539 1.118 20.209 1.00 89.12 203 LEU A N 1
ATOM 1572 C CA . LEU A 1 203 ? -2.289 0.531 19.110 1.00 89.12 203 LEU A CA 1
ATOM 1573 C C . LEU A 1 203 ? -3.335 1.543 18.639 1.00 89.12 203 LEU A C 1
ATOM 1575 O O . LEU A 1 203 ? -4.208 1.951 19.405 1.00 89.12 203 LEU A O 1
ATOM 1579 N N . TYR A 1 204 ? -3.255 1.922 17.371 1.00 89.81 204 TYR A N 1
ATOM 1580 C CA . TYR A 1 204 ? -4.229 2.766 16.695 1.00 89.81 204 TYR A CA 1
ATOM 1581 C C . TYR A 1 204 ? -5.169 1.891 15.872 1.00 89.81 204 TYR A C 1
ATOM 1583 O O . TYR A 1 204 ? -4.738 0.914 15.263 1.00 89.81 204 TYR A O 1
ATOM 1591 N N . ARG A 1 205 ? -6.456 2.246 15.848 1.00 92.31 205 ARG A N 1
ATOM 1592 C CA . ARG A 1 205 ? -7.482 1.560 15.057 1.00 92.31 205 ARG A CA 1
ATOM 1593 C C . ARG A 1 205 ? -8.238 2.568 14.203 1.00 92.31 205 ARG A C 1
ATOM 1595 O O . ARG A 1 205 ? -8.794 3.528 14.731 1.00 92.31 205 ARG A O 1
ATOM 1602 N N . PHE A 1 206 ? -8.325 2.289 12.913 1.00 92.62 206 PHE A N 1
ATOM 1603 C CA . PHE A 1 206 ? -9.038 3.074 11.914 1.00 92.62 206 PHE A CA 1
ATOM 1604 C C . PHE A 1 206 ? -10.155 2.222 11.309 1.00 92.62 206 PHE A C 1
ATOM 1606 O O . PHE A 1 206 ? -10.010 1.005 11.194 1.00 92.62 206 PHE A O 1
ATOM 1613 N N . LYS A 1 207 ? -11.273 2.847 10.935 1.00 93.69 207 LYS A N 1
ATOM 1614 C CA . LYS A 1 207 ? -12.339 2.209 10.152 1.00 93.69 207 LYS A CA 1
ATOM 1615 C C . LYS A 1 207 ? -12.298 2.798 8.749 1.00 93.69 207 LYS A C 1
ATOM 1617 O O . LYS A 1 207 ? -12.656 3.950 8.599 1.00 93.69 207 LYS A O 1
ATOM 1622 N N . VAL A 1 208 ? -11.880 2.031 7.756 1.00 94.25 208 VAL A N 1
ATOM 1623 C CA . VAL A 1 208 ? -11.856 2.454 6.350 1.00 94.25 208 VAL A CA 1
ATOM 1624 C C . VAL A 1 208 ? -13.153 1.996 5.697 1.00 94.25 208 VAL A C 1
ATOM 1626 O O . VAL A 1 208 ? -13.486 0.816 5.787 1.00 94.25 208 VAL A O 1
ATOM 1629 N N . ASP A 1 209 ? -13.893 2.899 5.066 1.00 94.94 209 ASP A N 1
ATOM 1630 C CA . ASP A 1 209 ? -15.135 2.589 4.344 1.00 94.94 209 ASP A CA 1
ATOM 1631 C C . ASP A 1 209 ? -15.140 3.241 2.951 1.00 94.94 209 ASP A C 1
ATOM 1633 O O . ASP A 1 209 ? -14.085 3.623 2.441 1.00 94.94 209 ASP A O 1
ATOM 1637 N N . ASN A 1 210 ? -16.305 3.345 2.305 1.00 93.88 210 ASN A N 1
ATOM 1638 C CA . ASN A 1 210 ? -16.427 3.954 0.976 1.00 93.88 210 ASN A CA 1
ATOM 1639 C C . ASN A 1 210 ? -16.001 5.427 0.934 1.00 93.88 210 ASN A C 1
ATOM 1641 O O . ASN A 1 210 ? -15.666 5.920 -0.142 1.00 93.88 210 ASN A O 1
ATOM 1645 N N . ASN A 1 211 ? -15.994 6.122 2.073 1.00 91.44 211 ASN A N 1
ATOM 1646 C CA . ASN A 1 211 ? -15.497 7.493 2.179 1.00 91.44 211 ASN A CA 1
ATOM 1647 C C . ASN A 1 211 ? -13.971 7.542 2.340 1.00 91.44 211 ASN A C 1
ATOM 1649 O O . ASN A 1 211 ? -13.386 8.624 2.308 1.00 91.44 211 ASN A O 1
ATOM 1653 N N . GLY A 1 212 ? -13.326 6.384 2.491 1.00 89.25 212 GLY A N 1
ATOM 1654 C CA . GLY A 1 212 ? -11.885 6.255 2.587 1.00 89.25 212 GLY A CA 1
ATOM 1655 C C . GLY A 1 212 ? -11.361 6.091 4.010 1.00 89.25 212 GLY A C 1
ATOM 1656 O O . GLY A 1 212 ? -12.049 5.590 4.902 1.00 89.25 212 GLY A O 1
ATOM 1657 N N . PHE A 1 213 ? -10.101 6.481 4.211 1.00 87.06 213 PHE A N 1
ATOM 1658 C CA . PHE A 1 213 ? -9.479 6.558 5.530 1.00 87.06 213 PHE A CA 1
ATOM 1659 C C . PHE A 1 213 ? -10.048 7.772 6.283 1.00 87.06 213 PHE A C 1
ATOM 1661 O O . PHE A 1 213 ? -9.864 8.903 5.832 1.00 87.06 213 PHE A O 1
ATOM 1668 N N . PRO A 1 214 ? -10.745 7.584 7.414 1.00 77.69 214 PRO A N 1
ATOM 1669 C CA . PRO A 1 214 ? -11.307 8.695 8.163 1.00 77.69 214 PRO A CA 1
ATOM 1670 C C . PRO A 1 214 ? -10.196 9.449 8.891 1.00 77.69 214 PRO A C 1
ATOM 1672 O O . PRO A 1 214 ? -9.171 8.865 9.262 1.00 77.69 214 PRO A O 1
ATOM 1675 N N . GLN A 1 215 ? -10.457 10.713 9.228 1.00 61.69 215 GLN A N 1
ATOM 1676 C CA . GLN A 1 215 ? -9.762 11.308 10.367 1.00 61.69 215 GLN A CA 1
ATOM 1677 C C . GLN A 1 215 ? -10.108 10.463 11.606 1.00 61.69 215 GLN A C 1
ATOM 1679 O O . GLN A 1 215 ? -11.281 10.195 11.864 1.00 61.69 215 GLN A O 1
ATOM 1684 N N . ALA A 1 216 ? -9.094 9.905 12.270 1.00 50.72 216 ALA A N 1
ATOM 1685 C CA . ALA A 1 216 ? -9.222 8.698 13.094 1.00 50.72 216 ALA A CA 1
ATOM 1686 C C . ALA A 1 216 ? -10.292 8.788 14.203 1.00 50.72 216 ALA A C 1
ATOM 1688 O O . ALA A 1 216 ? -10.628 9.857 14.685 1.00 50.72 216 ALA A O 1
ATOM 1689 N N . VAL A 1 217 ? -10.773 7.653 14.718 1.00 46.19 217 VAL A N 1
ATOM 1690 C CA . VAL A 1 217 ? -11.548 7.616 15.975 1.00 46.19 217 VAL A CA 1
ATOM 1691 C C . VAL A 1 217 ? -10.658 6.985 17.040 1.00 46.19 217 VAL A C 1
ATOM 1693 O O . VAL A 1 217 ? -10.707 5.781 17.296 1.00 46.19 217 VAL A O 1
ATOM 1696 N N . ALA A 1 218 ? -9.766 7.784 17.627 1.00 45.06 218 ALA A N 1
ATOM 1697 C CA . ALA A 1 218 ? -8.830 7.299 18.635 1.00 45.06 218 ALA A CA 1
ATOM 1698 C C . ALA A 1 218 ? -9.551 7.053 19.971 1.00 45.06 218 ALA A C 1
ATOM 1700 O O . ALA A 1 218 ? -9.763 7.976 20.752 1.00 45.06 218 ALA A O 1
ATOM 1701 N N . A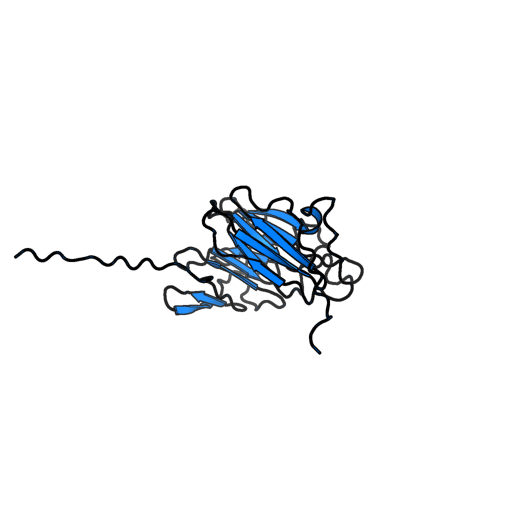RG A 1 219 ? -9.904 5.798 20.266 1.00 49.09 219 ARG A N 1
ATOM 1702 C CA . ARG A 1 219 ? -10.148 5.333 21.641 1.00 49.09 219 ARG A CA 1
ATOM 1703 C C . ARG A 1 219 ? -9.736 3.878 21.790 1.00 49.09 219 ARG A C 1
ATOM 1705 O O . ARG A 1 219 ? -10.545 2.995 21.546 1.00 49.09 219 ARG A O 1
ATOM 1712 N N . PHE A 1 220 ? -8.507 3.653 22.239 1.00 47.34 220 PHE A N 1
ATOM 1713 C CA . PHE A 1 220 ? -8.176 2.522 23.102 1.00 47.34 220 PHE A CA 1
ATOM 1714 C C . PHE A 1 220 ? -6.966 2.914 23.959 1.00 47.34 220 PHE A C 1
ATOM 1716 O O . PHE A 1 220 ? -5.896 3.205 23.436 1.00 47.34 220 PHE A O 1
ATOM 1723 N N . HIS A 1 221 ? -7.158 2.958 25.278 1.00 43.72 221 HIS A N 1
ATOM 1724 C CA . HIS A 1 221 ? -6.073 2.953 26.255 1.00 43.72 221 HIS A CA 1
ATOM 1725 C C . HIS A 1 221 ? -5.872 1.497 26.677 1.00 43.72 221 HIS A C 1
ATOM 1727 O O . HIS A 1 221 ? -6.634 1.016 27.519 1.00 43.72 221 HIS A O 1
ATOM 1733 N N . PRO A 1 222 ? -4.887 0.762 26.139 1.00 45.12 222 PRO A N 1
ATOM 1734 C CA . PRO A 1 222 ? -4.493 -0.484 26.757 1.00 45.12 222 PRO A CA 1
ATOM 1735 C C . PRO A 1 222 ? -3.640 -0.119 27.975 1.00 45.12 222 PRO A C 1
ATOM 1737 O O . PRO A 1 222 ? -2.418 -0.043 27.896 1.00 45.12 222 PRO A O 1
ATOM 1740 N N . LYS A 1 223 ? -4.271 0.130 29.130 1.00 41.53 223 LYS A N 1
ATOM 1741 C CA . LYS A 1 223 ? -3.595 -0.169 30.397 1.00 41.53 223 LYS A CA 1
ATOM 1742 C C . LYS A 1 223 ? -3.561 -1.694 30.488 1.00 41.53 223 LYS A C 1
ATOM 1744 O O . LYS A 1 223 ? -4.449 -2.303 31.069 1.00 41.53 223 LYS A O 1
ATOM 1749 N N . LEU A 1 224 ? -2.568 -2.314 29.860 1.00 45.91 224 LEU A N 1
ATOM 1750 C CA . LEU A 1 224 ? -2.145 -3.645 30.276 1.00 45.91 224 LEU A CA 1
ATOM 1751 C C . LEU A 1 224 ? -1.321 -3.424 31.548 1.00 45.91 224 LEU A C 1
ATOM 1753 O O . LEU A 1 224 ? -0.113 -3.211 31.481 1.00 45.91 224 LEU A O 1
ATOM 1757 N N . SER A 1 225 ? -1.992 -3.341 32.703 1.00 41.56 225 SER A N 1
ATOM 1758 C CA . SER A 1 225 ? -1.295 -3.396 33.988 1.00 41.56 225 SER A CA 1
ATOM 1759 C C . SER A 1 225 ? -0.630 -4.760 34.081 1.00 41.56 225 SER A C 1
ATOM 1761 O O . SER A 1 225 ? -1.285 -5.791 33.946 1.00 41.56 225 SER A O 1
ATOM 1763 N N . ARG A 1 226 ? 0.681 -4.757 34.299 1.00 45.72 226 ARG A N 1
ATOM 1764 C CA . ARG A 1 226 ? 1.540 -5.941 34.396 1.00 45.72 226 ARG A CA 1
ATOM 1765 C C . ARG A 1 226 ? 1.376 -6.679 35.738 1.00 45.72 226 ARG A C 1
ATOM 1767 O O . ARG A 1 226 ? 2.270 -7.412 36.142 1.00 45.72 226 ARG A O 1
ATOM 1774 N N . ASP A 1 227 ? 0.238 -6.492 36.401 1.00 43.72 227 ASP A N 1
ATOM 1775 C CA . ASP A 1 227 ? -0.014 -6.868 37.789 1.00 43.72 227 ASP A CA 1
ATOM 1776 C C . ASP A 1 227 ? -1.046 -8.003 37.856 1.00 43.72 227 ASP A C 1
ATOM 1778 O O . ASP A 1 227 ? -2.169 -7.769 38.285 1.00 43.72 227 ASP A O 1
ATOM 1782 N N . SER A 1 228 ? -0.706 -9.207 37.376 1.00 40.50 228 SER A N 1
ATOM 1783 C CA . SER A 1 228 ? -1.359 -10.472 37.795 1.00 40.50 228 SER A CA 1
ATOM 1784 C C . SER A 1 228 ? -0.832 -11.694 37.025 1.00 40.50 228 SER A C 1
ATOM 1786 O O . SER A 1 228 ? -1.608 -12.453 36.445 1.00 40.50 228 SER A O 1
ATOM 1788 N N . ILE A 1 229 ? 0.486 -11.895 36.994 1.00 44.97 229 ILE A N 1
ATOM 1789 C CA . ILE A 1 229 ? 1.049 -13.242 36.812 1.00 44.97 229 ILE A CA 1
ATOM 1790 C C . ILE A 1 229 ? 2.123 -13.400 37.883 1.00 44.97 229 ILE A C 1
ATOM 1792 O O . ILE A 1 229 ? 3.300 -13.120 37.662 1.00 44.97 229 ILE A O 1
ATOM 1796 N N . SER A 1 230 ? 1.655 -13.755 39.073 1.00 48.47 230 SER A N 1
ATOM 1797 C CA . SER A 1 230 ? 2.440 -14.325 40.165 1.00 48.47 230 SER A CA 1
ATOM 1798 C C . SER A 1 230 ? 1.898 -15.716 40.429 1.00 48.47 230 SER A C 1
ATOM 1800 O O . SER A 1 230 ? 0.653 -15.788 40.570 1.00 48.47 230 SER A O 1
#

Organism: NCBI:txid2100725

Mean predicted aligned error: 9.39 Å

Radius of gyration: 19.8 Å; Cα contacts (8 Å, |Δi|>4): 509; chains: 1; bounding box: 60×58×60 Å

Foldseek 3Di:
DDDDDDDDPPPPDPADQCWDDDFQWIAQNQVGDIGGQAADDPVFFHHSDGAPADKDFDADPNSQTQWIDGQQFIAGSNGGTQDGLCVQPDVQWRFGHFHDWDWADFQPDNQKIKIKTQGWRRPPALPTFRAIKIWMWGQVDAGPSHRVHGIHTPDIGGLQVLEPPPADGDGGDRPDQPWWDWDWDDQDPVRWIWIWTTGPQDIFIFIGHNVGTHSGPDDDDPPPPPPDDD

pLDDT: mean 79.17, std 18.09, range [40.5, 98.25]